Protein AF-A0A2V7TB50-F1 (afdb_monomer_lite)

Radius of gyration: 32.95 Å; chains: 1; bounding box: 59×41×126 Å

Foldseek 3Di:
DVVVVVVVVVVVVCCVVPVDPPPPPPDPDFKFKDWDADPPPPCPVPPDPPPPDDPDDDDDDDDDDDDDDDDDDDDDDDDDDDPPDDDDDDQDDDPDDDDPPDDDDRVPQNTDIDIPDDDDPCVVLVSQVVVQLVVQQPDDPDPDPFDWGWDWDAAQALAIDDIDTPGGRPDPVVVVSVSVSNNVCRVVSSSGGDDD

Secondary structure (DSSP, 8-state):
-HHHHHHHHHHHHHHHHH--------PPPPPEEEEEPPPP-------PPP-------------------------PPPP-------PPPP----SSPPPTTPPPP-S--SSEEEEESSPPS-HHHHHHHHHHHHHH-------S----EEEEEE-TTS-EEEEEEEE--S-HHHHHHHHHHHHHHHHTTTT-SPP-

Structure (mmCIF, N/CA/C/O backbone):
data_AF-A0A2V7TB50-F1
#
_entry.id   AF-A0A2V7TB50-F1
#
loop_
_atom_site.group_PDB
_atom_site.id
_atom_site.type_symbol
_atom_site.label_atom_id
_atom_site.label_alt_id
_atom_site.label_comp_id
_atom_site.label_asym_id
_atom_site.label_entity_id
_atom_site.label_seq_id
_atom_site.pdbx_PDB_ins_code
_atom_site.Cartn_x
_atom_site.Cartn_y
_atom_site.Cartn_z
_atom_site.occupancy
_atom_site.B_iso_or_equiv
_atom_site.auth_seq_id
_atom_site.auth_comp_id
_atom_site.auth_asym_id
_atom_site.auth_atom_id
_atom_site.pdbx_PDB_model_num
ATOM 1 N N . MET A 1 1 ? 24.172 -13.511 -59.489 1.00 59.72 1 MET A N 1
ATOM 2 C CA . MET A 1 1 ? 23.512 -14.414 -58.519 1.00 59.72 1 MET A CA 1
ATOM 3 C C . MET A 1 1 ? 24.247 -14.552 -57.180 1.00 59.72 1 MET A C 1
ATOM 5 O O . MET A 1 1 ? 23.572 -14.741 -56.182 1.00 59.72 1 MET A O 1
ATOM 9 N N . ALA A 1 2 ? 25.582 -14.429 -57.102 1.00 61.66 2 ALA A N 1
ATOM 10 C CA . ALA A 1 2 ? 26.319 -14.640 -55.842 1.00 61.66 2 ALA A CA 1
ATOM 11 C C . ALA A 1 2 ? 26.061 -13.577 -54.749 1.00 61.66 2 ALA A C 1
ATOM 13 O O . ALA A 1 2 ? 25.937 -13.917 -53.579 1.00 61.66 2 ALA A O 1
ATOM 14 N N . VAL A 1 3 ? 25.920 -12.301 -55.124 1.00 69.38 3 VAL A N 1
ATOM 15 C CA . VAL A 1 3 ? 25.772 -11.181 -54.168 1.00 69.38 3 VAL A CA 1
ATOM 16 C C . VAL A 1 3 ? 24.447 -11.241 -53.393 1.00 69.38 3 VAL A C 1
ATOM 18 O O . VAL A 1 3 ? 24.379 -10.876 -52.221 1.00 69.38 3 VAL A O 1
ATOM 21 N N . THR A 1 4 ? 23.396 -11.762 -54.027 1.00 73.00 4 THR A N 1
ATOM 22 C CA . THR A 1 4 ? 22.058 -11.883 -53.439 1.00 73.00 4 THR A CA 1
ATOM 23 C C . THR A 1 4 ? 22.021 -12.919 -52.313 1.00 73.00 4 THR A C 1
ATOM 25 O O . THR A 1 4 ? 21.355 -12.702 -51.304 1.00 73.00 4 THR A O 1
ATOM 28 N N . GLY A 1 5 ? 22.775 -14.017 -52.451 1.00 77.00 5 GLY A N 1
ATOM 29 C CA . GLY A 1 5 ? 22.862 -15.061 -51.426 1.00 77.00 5 GLY A CA 1
ATOM 30 C C . GLY A 1 5 ? 23.548 -14.568 -50.153 1.00 77.00 5 GLY A C 1
ATOM 31 O O . GLY A 1 5 ? 23.082 -14.839 -49.049 1.00 77.00 5 GLY A O 1
ATOM 32 N N . THR A 1 6 ? 24.605 -13.768 -50.297 1.00 81.81 6 THR A N 1
ATOM 33 C CA . THR A 1 6 ? 25.361 -13.233 -49.159 1.00 81.81 6 THR A CA 1
ATOM 34 C C . THR A 1 6 ? 24.527 -12.256 -48.333 1.00 81.81 6 THR A C 1
ATOM 36 O O . THR A 1 6 ? 24.534 -12.339 -47.106 1.00 81.81 6 THR A O 1
ATOM 39 N N . LEU A 1 7 ? 23.759 -11.379 -48.988 1.00 85.00 7 LEU A N 1
ATOM 40 C CA . LEU A 1 7 ? 22.836 -10.452 -48.321 1.00 85.00 7 LEU A CA 1
ATOM 41 C C . LEU A 1 7 ? 21.760 -11.184 -47.510 1.00 85.00 7 LEU A C 1
ATOM 43 O O . LEU A 1 7 ? 21.451 -10.778 -46.393 1.00 85.00 7 LEU A O 1
ATOM 47 N N . LEU A 1 8 ? 21.235 -12.289 -48.041 1.00 86.75 8 LEU A N 1
ATOM 48 C CA . LEU A 1 8 ? 20.217 -13.098 -47.371 1.00 86.75 8 LEU A CA 1
ATOM 49 C C . LEU A 1 8 ? 20.767 -13.759 -46.101 1.00 86.75 8 LEU A C 1
ATOM 51 O O . LEU A 1 8 ? 20.142 -13.686 -45.045 1.00 86.75 8 LEU A O 1
ATOM 55 N N . VAL A 1 9 ? 21.972 -14.333 -46.179 1.00 88.31 9 VAL A N 1
ATOM 56 C CA . VAL A 1 9 ? 22.633 -14.958 -45.022 1.00 88.31 9 VAL A CA 1
ATOM 57 C C . VAL A 1 9 ? 22.916 -13.930 -43.929 1.00 88.31 9 VAL A C 1
ATOM 59 O O . VAL A 1 9 ? 22.599 -14.171 -42.766 1.00 88.31 9 VAL A O 1
ATOM 62 N N . HIS A 1 10 ? 23.448 -12.759 -44.285 1.00 84.25 10 HIS A N 1
ATOM 63 C CA . HIS A 1 10 ? 23.744 -11.719 -43.296 1.00 84.25 10 HIS A CA 1
ATOM 64 C C . HIS A 1 10 ? 22.471 -11.114 -42.698 1.00 84.25 10 HIS A C 1
ATOM 66 O O . HIS A 1 10 ? 22.448 -10.814 -41.507 1.00 84.25 10 HIS A O 1
ATOM 72 N N . GLY A 1 11 ? 21.394 -11.001 -43.482 1.00 85.31 11 GLY A N 1
ATOM 73 C CA . GLY A 1 11 ? 20.084 -10.588 -42.980 1.00 85.31 11 GLY A CA 1
ATOM 74 C C . GLY A 1 11 ? 19.539 -11.551 -41.924 1.00 85.31 11 GLY A C 1
ATOM 75 O O . GLY A 1 11 ? 19.132 -11.118 -40.850 1.00 85.31 11 GLY A O 1
ATOM 76 N N . VAL A 1 12 ? 19.602 -12.860 -42.183 1.00 86.69 12 VAL A N 1
ATOM 77 C CA . VAL A 1 12 ? 19.158 -13.887 -41.225 1.00 86.69 12 VAL A CA 1
ATOM 78 C C . VAL A 1 12 ? 20.028 -13.889 -39.967 1.00 86.69 12 VAL A C 1
ATOM 80 O O . VAL A 1 12 ? 19.496 -13.920 -38.860 1.00 86.69 12 VAL A O 1
ATOM 83 N N . VAL A 1 13 ? 21.354 -13.791 -40.109 1.00 88.19 13 VAL A N 1
ATOM 84 C CA . VAL A 1 13 ? 22.273 -13.698 -38.962 1.00 88.19 13 VAL A CA 1
ATOM 85 C C . VAL A 1 13 ? 22.000 -12.437 -38.139 1.00 88.19 13 VAL A C 1
ATOM 87 O O . VAL A 1 13 ? 21.961 -12.510 -36.915 1.00 88.19 13 VAL A O 1
ATOM 90 N N . GLY A 1 14 ? 21.730 -11.299 -38.783 1.00 86.50 14 GLY A N 1
ATOM 91 C CA . GLY A 1 14 ? 21.340 -10.068 -38.097 1.00 86.50 14 GLY A CA 1
ATOM 92 C C . GLY A 1 14 ? 20.043 -10.225 -37.299 1.00 86.50 14 GLY A C 1
ATOM 93 O O . GLY A 1 14 ? 19.981 -9.835 -36.136 1.00 86.50 14 GLY A O 1
ATOM 94 N N . VAL A 1 15 ? 19.023 -10.864 -37.875 1.00 85.88 15 VAL A N 1
ATOM 95 C CA . VAL A 1 15 ? 17.757 -11.131 -37.174 1.00 85.88 15 VAL A CA 1
ATOM 96 C C . VAL A 1 15 ? 17.955 -12.086 -35.994 1.00 85.88 15 VAL A C 1
ATOM 98 O O . VAL A 1 15 ? 17.354 -11.877 -34.948 1.00 85.88 15 VAL A O 1
ATOM 101 N N . LEU A 1 16 ? 18.820 -13.094 -36.113 1.00 84.88 16 LEU A N 1
ATOM 102 C CA . LEU A 1 16 ? 19.092 -14.031 -35.018 1.00 84.88 16 LEU A CA 1
ATOM 103 C C . LEU A 1 16 ? 19.934 -13.413 -33.892 1.00 84.88 16 LEU A C 1
ATOM 105 O O . LEU A 1 16 ? 19.708 -13.729 -32.727 1.00 84.88 16 LEU A O 1
ATOM 109 N N . LEU A 1 17 ? 20.887 -12.535 -34.218 1.00 84.06 17 LEU A N 1
ATOM 110 C CA . LEU A 1 17 ? 21.756 -11.895 -33.223 1.00 84.06 17 LEU A CA 1
ATOM 111 C C . LEU A 1 17 ? 21.078 -10.725 -32.501 1.00 84.06 17 LEU A C 1
ATOM 113 O O . LEU A 1 17 ? 21.367 -10.482 -31.331 1.00 84.06 17 LEU A O 1
ATOM 117 N N . PHE A 1 18 ? 20.187 -10.001 -33.182 1.00 81.12 18 PHE A N 1
ATOM 118 C CA . PHE A 1 18 ? 19.578 -8.777 -32.649 1.00 81.12 18 PHE A CA 1
ATOM 119 C C . PHE A 1 18 ? 18.067 -8.882 -32.417 1.00 81.12 18 PHE A C 1
ATOM 121 O O . PHE A 1 18 ? 17.481 -8.012 -31.770 1.00 81.12 18 PHE A O 1
ATOM 128 N N . GLY A 1 19 ? 17.423 -9.950 -32.888 1.00 76.56 19 GLY A N 1
ATOM 129 C CA . GLY A 1 19 ? 16.023 -10.241 -32.605 1.00 76.56 19 GLY A CA 1
ATOM 130 C C . GLY A 1 19 ? 15.846 -10.696 -31.162 1.00 76.56 19 GLY A C 1
ATOM 131 O O . GLY A 1 19 ? 16.035 -11.864 -30.835 1.00 76.56 19 GLY A O 1
ATOM 132 N N . ARG A 1 20 ? 15.461 -9.776 -30.275 1.00 78.19 20 ARG A N 1
ATOM 133 C CA . ARG A 1 20 ? 15.034 -10.131 -28.915 1.00 78.19 20 ARG A CA 1
ATOM 134 C C . ARG A 1 20 ? 13.573 -10.579 -28.979 1.00 78.19 20 ARG A C 1
ATOM 136 O O . ARG A 1 20 ? 12.745 -9.788 -29.435 1.00 78.19 20 ARG A O 1
ATOM 143 N N . PRO A 1 21 ? 13.214 -11.794 -28.526 1.00 71.25 21 PRO A N 1
ATOM 144 C CA . PRO A 1 21 ? 11.811 -12.154 -28.403 1.00 71.25 21 PRO A CA 1
ATOM 145 C C . PRO A 1 21 ? 11.165 -11.204 -27.393 1.00 71.25 21 PRO A C 1
ATOM 147 O O . PRO A 1 21 ? 11.605 -11.108 -26.245 1.00 71.25 21 PRO A O 1
ATOM 150 N N . ALA A 1 22 ? 10.133 -10.481 -27.827 1.00 67.06 22 ALA A N 1
ATOM 151 C CA . ALA A 1 22 ? 9.265 -9.752 -26.919 1.00 67.06 22 ALA A CA 1
ATOM 152 C C . ALA A 1 22 ? 8.491 -10.795 -26.106 1.00 67.06 22 ALA A C 1
ATOM 154 O O . ALA A 1 22 ? 7.472 -11.322 -26.546 1.00 67.06 22 ALA A O 1
ATOM 155 N N . GLY A 1 23 ? 9.030 -11.163 -24.945 1.00 60.66 23 GLY A N 1
ATOM 156 C CA . GLY A 1 23 ? 8.306 -11.983 -23.990 1.00 60.66 23 GLY A CA 1
ATOM 157 C C . GLY A 1 23 ? 7.040 -11.239 -23.591 1.00 60.66 23 GLY A C 1
ATOM 158 O O . GLY A 1 23 ? 7.106 -10.115 -23.097 1.00 60.66 23 GLY A O 1
ATOM 159 N N . HIS A 1 24 ? 5.879 -11.845 -23.820 1.00 58.09 24 HIS A N 1
ATOM 160 C CA . HIS A 1 24 ? 4.646 -11.349 -23.231 1.00 58.09 24 HIS A CA 1
ATOM 161 C C . HIS A 1 24 ? 4.744 -11.566 -21.721 1.00 58.09 24 HIS A C 1
ATOM 163 O O . HIS A 1 24 ? 4.573 -12.687 -21.238 1.00 58.09 24 HIS A O 1
ATOM 169 N N . THR A 1 25 ? 5.053 -10.509 -20.972 1.00 61.06 25 THR A N 1
ATOM 170 C CA . THR A 1 25 ? 4.944 -10.537 -19.515 1.00 61.06 25 THR A CA 1
ATOM 171 C C . THR A 1 25 ? 3.474 -10.755 -19.183 1.00 61.06 25 THR A C 1
ATOM 173 O O . THR A 1 25 ? 2.650 -9.859 -19.363 1.00 61.06 25 THR A O 1
ATOM 176 N N . ARG A 1 26 ? 3.119 -11.964 -18.735 1.00 62.84 26 ARG A N 1
ATOM 177 C CA . ARG A 1 26 ? 1.820 -12.188 -18.103 1.00 62.84 26 ARG A CA 1
ATOM 178 C C . ARG A 1 26 ? 1.841 -11.405 -16.799 1.00 62.84 26 ARG A C 1
ATOM 180 O O . ARG A 1 26 ? 2.508 -11.813 -15.853 1.00 62.84 26 ARG A O 1
ATOM 187 N N . LEU A 1 27 ? 1.171 -10.257 -16.788 1.00 64.19 27 LEU A N 1
ATOM 188 C CA . LEU A 1 27 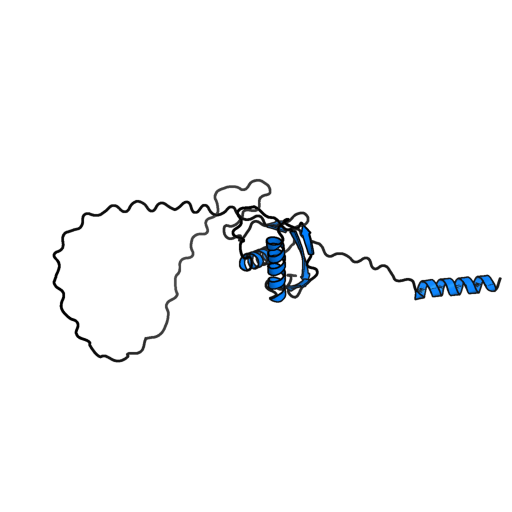? 0.937 -9.523 -15.554 1.00 64.19 27 LEU A CA 1
ATOM 189 C C . LEU A 1 27 ? 0.163 -10.451 -14.604 1.00 64.19 27 LEU A C 1
ATOM 191 O O . LEU A 1 27 ? -0.775 -11.122 -15.053 1.00 64.19 27 LEU A O 1
ATOM 195 N N . PRO A 1 28 ? 0.571 -10.559 -13.330 1.00 68.62 28 PRO A N 1
ATOM 196 C CA . PRO A 1 28 ? -0.190 -11.326 -12.360 1.00 68.62 28 PRO A CA 1
ATOM 197 C C . PRO A 1 28 ? -1.597 -10.720 -12.212 1.00 68.62 28 PRO A C 1
ATOM 199 O O . PRO A 1 28 ? -1.781 -9.526 -12.462 1.00 68.62 28 PRO A O 1
ATOM 202 N N . PRO A 1 29 ? -2.605 -11.516 -11.824 1.00 72.12 29 PRO A N 1
ATOM 203 C CA . PRO A 1 29 ? -3.928 -10.980 -11.534 1.00 72.12 29 PRO A CA 1
ATOM 204 C C . PRO A 1 29 ? -3.839 -9.956 -10.391 1.00 72.12 29 PRO A C 1
ATOM 206 O O . PRO A 1 29 ? -3.395 -10.285 -9.291 1.00 72.12 29 PRO A O 1
ATOM 209 N N . THR A 1 30 ? -4.263 -8.719 -10.658 1.00 66.31 30 THR A N 1
ATOM 210 C CA . THR A 1 30 ? -4.350 -7.640 -9.664 1.00 66.31 30 THR A CA 1
ATOM 211 C C . THR A 1 30 ? -5.757 -7.612 -9.079 1.00 66.31 30 THR A C 1
ATOM 213 O O . THR A 1 30 ? -6.731 -7.497 -9.821 1.00 66.31 30 THR A O 1
ATOM 216 N N . TYR A 1 31 ? -5.868 -7.692 -7.753 1.00 68.56 31 TYR A N 1
ATOM 217 C CA . TYR A 1 31 ? -7.143 -7.610 -7.040 1.00 68.56 31 TYR A CA 1
ATOM 218 C C . TYR A 1 31 ? -7.286 -6.227 -6.411 1.00 68.56 31 TYR A C 1
ATOM 220 O O . TYR A 1 31 ? -6.386 -5.759 -5.714 1.00 68.56 31 TYR A O 1
ATOM 228 N N . ARG A 1 32 ? -8.419 -5.571 -6.660 1.00 66.25 32 ARG A N 1
ATOM 229 C CA . ARG A 1 32 ? -8.739 -4.259 -6.097 1.00 66.25 32 ARG A CA 1
ATOM 230 C C . ARG A 1 32 ? -9.566 -4.463 -4.835 1.00 66.25 32 ARG A C 1
ATOM 232 O O . ARG A 1 32 ? -10.641 -5.054 -4.899 1.00 66.25 32 ARG A O 1
ATOM 239 N N . VAL A 1 33 ? -9.048 -4.001 -3.700 1.00 66.56 33 VAL A N 1
ATOM 240 C CA . VAL A 1 33 ? -9.743 -4.042 -2.410 1.00 66.56 33 VAL A CA 1
ATOM 241 C C . VAL A 1 33 ? -10.112 -2.623 -2.017 1.00 66.56 33 VAL A C 1
ATOM 243 O O . VAL A 1 33 ? -9.236 -1.797 -1.771 1.00 66.56 33 VAL A O 1
ATOM 246 N N . HIS A 1 34 ? -11.411 -2.357 -1.929 1.00 58.00 34 HIS A N 1
ATOM 247 C CA . HIS A 1 34 ? -11.918 -1.137 -1.321 1.00 58.00 34 HIS A CA 1
ATOM 248 C C . HIS A 1 34 ? -12.046 -1.349 0.182 1.00 58.00 34 HIS A C 1
ATOM 250 O O . HIS A 1 34 ? -12.914 -2.094 0.642 1.00 58.00 34 HIS A O 1
ATOM 256 N N . LEU A 1 35 ? -11.165 -0.696 0.941 1.00 63.34 35 LEU A N 1
ATOM 257 C CA . LEU A 1 35 ? -11.307 -0.586 2.385 1.00 63.34 35 LEU A CA 1
ATOM 258 C C . LEU A 1 35 ? -12.212 0.602 2.698 1.00 63.34 35 LEU A C 1
ATOM 260 O O . LEU A 1 35 ? -11.778 1.752 2.673 1.00 63.34 35 LEU A O 1
ATOM 264 N N . ILE A 1 36 ? -13.466 0.317 3.020 1.00 58.50 36 ILE A N 1
ATOM 265 C CA . ILE A 1 36 ? -14.363 1.302 3.620 1.00 58.50 36 ILE A CA 1
ATOM 266 C C . ILE A 1 36 ? -14.278 1.172 5.141 1.00 58.50 36 ILE A C 1
ATOM 268 O O . ILE A 1 36 ? -14.394 0.076 5.698 1.00 58.50 36 ILE A O 1
ATOM 272 N N . ALA A 1 37 ? -14.047 2.291 5.828 1.00 50.16 37 ALA A N 1
ATOM 273 C CA . ALA A 1 37 ? -14.126 2.314 7.281 1.00 50.16 37 ALA A CA 1
ATOM 274 C C . ALA A 1 37 ? -15.549 1.924 7.695 1.00 50.16 37 ALA A C 1
ATOM 276 O O . ALA A 1 37 ? -16.517 2.512 7.208 1.00 50.16 37 ALA A O 1
ATOM 277 N N . ALA A 1 38 ? -15.677 0.953 8.603 1.00 56.06 38 ALA A N 1
ATOM 278 C CA . ALA A 1 38 ? -16.944 0.756 9.288 1.00 56.06 38 ALA A CA 1
ATOM 279 C C . ALA A 1 38 ? -17.338 2.097 9.939 1.00 56.06 38 ALA A C 1
ATOM 281 O O . ALA A 1 38 ? -16.450 2.779 10.476 1.00 56.06 38 ALA A O 1
ATOM 282 N N . PRO A 1 39 ? -18.618 2.512 9.865 1.00 49.16 39 PRO A N 1
ATOM 283 C CA . PRO A 1 39 ? -19.068 3.709 10.560 1.00 49.16 39 PRO A CA 1
ATOM 284 C C . PRO A 1 39 ? -18.604 3.614 12.010 1.00 49.16 39 PRO A C 1
ATOM 286 O O . PRO A 1 39 ? 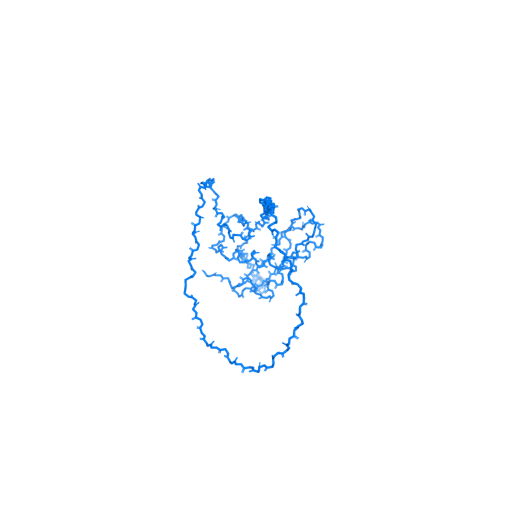-18.650 2.534 12.607 1.00 49.16 39 PRO A O 1
ATOM 289 N N . ALA A 1 40 ? -18.069 4.722 12.537 1.00 51.09 40 ALA A N 1
ATOM 290 C CA . ALA A 1 40 ? -17.632 4.772 13.924 1.00 51.09 40 ALA A CA 1
ATOM 291 C C . ALA A 1 40 ? -18.764 4.200 14.772 1.00 51.09 40 ALA A C 1
ATOM 293 O O . ALA A 1 40 ? -19.897 4.659 14.632 1.00 51.09 40 ALA A O 1
ATOM 294 N N . ALA A 1 41 ? -18.472 3.175 15.580 1.00 49.50 41 ALA A N 1
ATOM 295 C CA . ALA A 1 41 ? -19.438 2.696 16.549 1.00 49.50 41 ALA A CA 1
ATOM 296 C C . ALA A 1 41 ? -19.881 3.934 17.320 1.00 49.50 41 ALA A C 1
ATOM 298 O O . ALA A 1 41 ? -19.051 4.589 17.957 1.00 49.50 41 ALA A O 1
ATOM 299 N N . GLU A 1 42 ? -21.145 4.317 17.165 1.00 45.59 42 GLU A N 1
ATOM 300 C CA . GLU A 1 42 ? -21.710 5.352 17.996 1.00 45.59 42 GLU A CA 1
ATOM 301 C C . GLU A 1 42 ? -21.529 4.822 19.407 1.00 45.59 42 GLU A C 1
ATOM 303 O O . GLU A 1 42 ? -22.142 3.829 19.807 1.00 45.59 42 GLU A O 1
ATOM 308 N N . THR A 1 43 ? -20.614 5.431 20.155 1.00 51.84 43 THR A N 1
ATOM 309 C CA . THR A 1 43 ? -20.591 5.309 21.600 1.00 51.84 43 THR A CA 1
ATOM 310 C C . THR A 1 43 ? -21.832 6.056 22.065 1.00 51.84 43 THR A C 1
ATOM 312 O O . THR A 1 43 ? -21.749 7.147 22.625 1.00 51.84 43 THR A O 1
ATOM 315 N N . GLU A 1 44 ? -23.011 5.507 21.762 1.00 52.28 44 GLU A N 1
ATOM 316 C CA . GLU A 1 44 ? -24.223 5.833 22.467 1.00 52.28 44 GLU A CA 1
ATOM 317 C C . GLU A 1 44 ? -23.885 5.441 23.893 1.00 52.28 44 GLU A C 1
ATOM 319 O O . GLU A 1 44 ? -23.789 4.266 24.258 1.00 52.28 44 GLU A O 1
ATOM 324 N N . SER A 1 45 ? -23.488 6.466 24.641 1.00 52.53 45 SER A N 1
ATOM 325 C CA . SER A 1 45 ? -23.137 6.386 26.035 1.00 52.53 45 SER A CA 1
ATOM 326 C C . SER A 1 45 ? -24.325 5.693 26.666 1.00 52.53 45 SER A C 1
ATOM 328 O O . SER A 1 45 ? -25.390 6.299 26.781 1.00 52.53 45 SER A O 1
ATOM 330 N N . ARG A 1 46 ? -24.193 4.391 26.958 1.00 52.75 46 ARG A N 1
ATOM 331 C CA . ARG A 1 46 ? -25.215 3.643 27.676 1.00 52.75 46 ARG A CA 1
ATOM 332 C C . ARG A 1 46 ? -25.374 4.421 28.961 1.00 52.75 46 ARG A C 1
ATOM 334 O O . ARG A 1 46 ? -24.520 4.323 29.840 1.00 52.75 46 ARG A O 1
ATOM 341 N N . LYS A 1 47 ? -26.410 5.258 29.020 1.00 52.69 47 LYS A N 1
ATOM 342 C CA . LYS A 1 47 ? -26.713 6.074 30.179 1.00 52.69 47 LYS A CA 1
ATOM 343 C C . LYS A 1 47 ? -26.962 5.052 31.271 1.00 52.69 47 LYS A C 1
ATOM 345 O O . LYS A 1 47 ? -27.964 4.339 31.237 1.00 52.69 47 LYS A O 1
ATOM 350 N N . ALA A 1 48 ? -25.965 4.868 32.135 1.00 53.31 48 ALA A N 1
ATOM 351 C CA . ALA A 1 48 ? -26.107 4.007 33.287 1.00 53.31 48 ALA A CA 1
ATOM 352 C C . ALA A 1 48 ? -27.376 4.489 34.001 1.00 53.31 48 ALA A C 1
ATOM 354 O O . ALA A 1 48 ? -27.536 5.708 34.145 1.00 53.31 48 ALA A O 1
ATOM 355 N N . PRO A 1 49 ? -28.315 3.593 34.347 1.00 55.09 49 PRO A N 1
ATOM 356 C CA . PRO A 1 49 ? -29.494 4.008 35.084 1.00 55.09 49 PRO A CA 1
ATOM 357 C C . PRO A 1 49 ? -29.027 4.787 36.313 1.00 55.09 49 PRO A C 1
ATOM 359 O O . PRO A 1 49 ? -28.081 4.377 36.990 1.00 55.09 49 PRO A O 1
ATOM 362 N N . GLU A 1 50 ? -29.636 5.953 36.516 1.00 63.44 50 GLU A N 1
ATOM 363 C CA . GLU A 1 50 ? -29.311 6.869 37.601 1.00 63.44 50 GLU A CA 1
ATOM 364 C C . GLU A 1 50 ? -29.339 6.090 38.918 1.00 63.44 50 GLU A C 1
ATOM 366 O O . GLU A 1 50 ? -30.328 5.427 39.246 1.00 63.44 50 GLU A O 1
ATOM 371 N N . ALA A 1 51 ? -28.201 6.075 39.613 1.00 60.09 51 ALA A N 1
ATOM 372 C CA . ALA A 1 51 ? -28.074 5.372 40.873 1.00 60.09 51 ALA A CA 1
ATOM 373 C C . ALA A 1 51 ? -29.015 6.044 41.873 1.00 60.09 51 ALA A C 1
ATOM 375 O O . ALA A 1 51 ? -28.748 7.151 42.332 1.00 60.09 51 ALA A O 1
ATOM 376 N N . PHE A 1 52 ? -30.124 5.379 42.192 1.00 53.19 52 PHE A N 1
ATOM 377 C CA . PHE A 1 52 ? -30.980 5.784 43.297 1.00 53.19 52 PHE A CA 1
ATOM 378 C C . PHE A 1 52 ? -30.127 5.865 44.568 1.00 53.19 52 PHE A C 1
ATOM 380 O O . PHE A 1 52 ? -29.576 4.853 45.016 1.00 53.19 52 PHE A O 1
ATOM 387 N N . GLU A 1 53 ? -30.018 7.064 45.142 1.00 56.16 53 GLU A N 1
ATOM 388 C CA . GLU A 1 53 ? -29.440 7.259 46.466 1.00 56.16 53 GLU A CA 1
ATOM 389 C C . GLU A 1 53 ? -30.291 6.487 47.473 1.00 56.16 53 GLU A C 1
ATOM 391 O O . GLU A 1 53 ? -31.439 6.823 47.767 1.00 56.16 53 GLU A O 1
ATOM 396 N N . ARG A 1 54 ? -29.727 5.395 47.990 1.00 50.25 54 ARG A N 1
ATOM 397 C CA . ARG A 1 54 ? -30.255 4.750 49.184 1.00 50.25 54 ARG A CA 1
ATOM 398 C C . ARG A 1 54 ? -30.015 5.718 50.348 1.00 50.25 54 ARG A C 1
ATOM 400 O O . ARG A 1 54 ? -28.860 6.107 50.529 1.00 50.25 54 ARG A O 1
ATOM 407 N N . PRO A 1 55 ? -31.043 6.086 51.135 1.00 56.12 55 PRO A N 1
ATOM 408 C CA . PRO A 1 55 ? -30.856 6.880 52.342 1.00 56.12 55 PRO A CA 1
ATOM 409 C C . PRO A 1 55 ? -29.747 6.274 53.205 1.00 56.12 55 PRO A C 1
ATOM 411 O O . PRO A 1 55 ? -29.727 5.063 53.439 1.00 56.12 55 PRO A O 1
ATOM 414 N N . ALA A 1 56 ? -28.785 7.108 53.596 1.00 55.34 56 ALA A N 1
ATOM 415 C CA . ALA A 1 56 ? -27.678 6.705 54.444 1.00 55.34 56 ALA A CA 1
ATOM 416 C C . ALA A 1 56 ? -28.229 6.269 55.807 1.00 55.34 56 ALA A C 1
ATOM 418 O O . ALA A 1 56 ? -28.752 7.086 56.561 1.00 55.34 56 ALA A O 1
ATOM 419 N N . GLU A 1 57 ? -28.119 4.975 56.105 1.00 55.50 57 GLU A N 1
ATOM 420 C CA . GLU A 1 57 ? -28.345 4.462 57.451 1.00 55.50 57 GLU A CA 1
ATOM 421 C C . GLU A 1 57 ? -27.236 5.021 58.355 1.00 55.50 57 GLU A C 1
ATOM 423 O O . GLU A 1 57 ? -26.045 4.759 58.147 1.00 55.50 57 GLU A O 1
ATOM 428 N N . ASP A 1 58 ? -27.644 5.830 59.327 1.00 54.19 58 ASP A N 1
ATOM 429 C CA . ASP A 1 58 ? -26.794 6.511 60.295 1.00 54.19 58 ASP A CA 1
ATOM 430 C C . ASP A 1 58 ? -26.117 5.473 61.204 1.00 54.19 58 ASP A C 1
ATOM 432 O O . ASP A 1 58 ? -26.740 4.876 62.087 1.00 54.19 58 ASP A O 1
ATOM 436 N N . LYS A 1 59 ? -24.834 5.191 60.952 1.00 51.69 59 LYS A N 1
ATOM 437 C CA . LYS A 1 59 ? -24.025 4.327 61.816 1.00 51.69 59 LYS A CA 1
ATOM 438 C C . LYS A 1 59 ? -22.958 5.176 62.510 1.00 51.69 59 LYS A C 1
ATOM 440 O O . LYS A 1 59 ? -22.081 5.708 61.827 1.00 51.69 59 LYS A O 1
ATOM 445 N N . PRO A 1 60 ? -22.983 5.286 63.851 1.00 48.00 60 PRO A N 1
ATOM 446 C CA . PRO A 1 60 ? -22.072 6.156 64.580 1.00 48.00 60 PRO A CA 1
ATOM 447 C C . PRO A 1 60 ? -20.615 5.701 64.426 1.00 48.00 60 PRO A C 1
ATOM 449 O O . PRO A 1 60 ? -20.293 4.511 64.496 1.00 48.00 60 PRO A O 1
ATOM 452 N N . ALA A 1 61 ? -19.735 6.680 64.213 1.00 53.69 61 ALA A N 1
ATOM 453 C CA . ALA A 1 61 ? -18.304 6.496 64.019 1.00 53.69 61 ALA A CA 1
ATOM 454 C C . ALA A 1 61 ? -17.604 5.959 65.282 1.00 53.69 61 ALA A C 1
ATOM 456 O O . ALA A 1 61 ? -17.768 6.538 66.359 1.00 53.69 61 ALA A O 1
ATOM 457 N N . PRO A 1 62 ? -16.725 4.947 65.162 1.00 47.06 62 PRO A N 1
ATOM 458 C CA . PRO A 1 62 ? -15.724 4.661 66.175 1.00 47.06 62 PRO A CA 1
ATOM 459 C C . PRO A 1 62 ? -14.358 5.233 65.769 1.00 47.06 62 PRO A C 1
ATOM 461 O O . PRO A 1 62 ? -13.739 4.838 64.785 1.00 47.06 62 PRO A O 1
ATOM 464 N N . VAL A 1 63 ? -13.939 6.193 66.587 1.00 50.19 63 VAL A N 1
ATOM 465 C CA . VAL A 1 63 ? -12.597 6.683 66.934 1.00 50.19 63 VAL A CA 1
ATOM 466 C C . VAL A 1 63 ? -11.391 5.913 66.359 1.00 50.19 63 VAL A C 1
ATOM 468 O O . VAL A 1 63 ? -11.200 4.719 66.585 1.00 50.19 63 VAL A O 1
ATOM 471 N N . ALA A 1 64 ? -10.497 6.670 65.713 1.00 48.34 64 ALA A N 1
ATOM 472 C CA . ALA A 1 64 ? -9.162 6.250 65.298 1.00 48.34 64 ALA A CA 1
ATOM 473 C C . ALA A 1 64 ? -8.325 5.724 66.477 1.00 48.34 64 ALA A C 1
ATOM 475 O O . ALA A 1 64 ? -8.120 6.428 67.465 1.00 48.34 64 ALA A O 1
ATOM 476 N N . THR A 1 65 ? -7.765 4.518 66.342 1.00 48.97 65 THR A N 1
ATOM 477 C CA . THR A 1 65 ? -6.738 4.011 67.263 1.00 48.97 65 THR A CA 1
ATOM 478 C C . THR A 1 65 ? -5.593 3.364 66.484 1.00 48.97 65 THR A C 1
ATOM 480 O O . THR A 1 65 ? -5.788 2.746 65.442 1.00 48.97 65 THR A O 1
ATOM 483 N N . LYS A 1 66 ? -4.378 3.608 66.975 1.00 48.47 66 LYS A N 1
ATOM 484 C CA . LYS A 1 66 ? -3.082 3.442 66.314 1.00 48.47 66 LYS A CA 1
ATOM 485 C C . LYS A 1 66 ? -2.727 1.976 66.022 1.00 48.47 66 LYS A C 1
ATOM 487 O O . LYS A 1 66 ? -3.030 1.078 66.800 1.00 48.47 66 LYS A O 1
ATOM 492 N N . SER A 1 67 ? -2.012 1.781 64.919 1.00 46.34 67 SER A N 1
ATOM 493 C CA . SER A 1 67 ? -1.405 0.535 64.440 1.00 46.34 67 SER A CA 1
ATOM 494 C C . SER A 1 67 ? -0.302 -0.018 65.355 1.00 46.34 67 SER A C 1
ATOM 496 O O . SER A 1 67 ? 0.582 0.749 65.744 1.00 46.34 67 SER A O 1
ATOM 498 N N . PRO A 1 68 ? -0.236 -1.345 65.565 1.00 49.88 68 PRO A N 1
ATOM 499 C CA . PRO A 1 68 ? 1.008 -2.036 65.884 1.00 49.88 68 PRO A CA 1
ATOM 500 C C . PRO A 1 68 ? 1.543 -2.809 64.663 1.00 49.88 68 PRO A C 1
ATOM 502 O O . PRO A 1 68 ? 0.847 -3.628 64.065 1.00 49.88 68 PRO A O 1
ATOM 505 N N . GLN A 1 69 ? 2.801 -2.546 64.294 1.00 43.12 69 GLN A N 1
ATOM 506 C CA . GLN A 1 69 ? 3.567 -3.373 63.357 1.00 43.12 69 GLN A CA 1
ATOM 507 C C . GLN A 1 69 ? 3.737 -4.778 63.948 1.00 43.12 69 GLN A C 1
ATOM 509 O O . GLN A 1 69 ? 4.225 -4.916 65.068 1.00 43.12 69 GLN A O 1
ATOM 514 N N . SER A 1 70 ? 3.380 -5.814 63.186 1.00 49.81 70 SER A N 1
ATOM 515 C CA . SER A 1 70 ? 3.743 -7.194 63.508 1.00 49.81 70 SER A CA 1
ATOM 516 C C . SER A 1 70 ? 4.659 -7.759 62.431 1.00 49.81 70 SER A C 1
ATOM 518 O O . SER A 1 70 ? 4.340 -7.799 61.243 1.00 49.81 70 SER A O 1
ATOM 520 N N . THR A 1 71 ? 5.841 -8.139 62.895 1.00 52.97 71 THR A N 1
ATOM 521 C CA . THR A 1 71 ? 6.933 -8.808 62.206 1.00 52.97 71 THR A CA 1
ATOM 522 C C . THR A 1 71 ? 6.632 -10.300 62.077 1.00 52.97 71 THR A C 1
ATOM 524 O O . THR A 1 71 ? 6.810 -11.035 63.047 1.00 52.97 71 THR A O 1
ATOM 527 N N . VAL A 1 72 ? 6.242 -10.780 60.893 1.00 53.81 72 VAL A N 1
ATOM 528 C CA . VAL A 1 72 ? 6.358 -12.210 60.559 1.00 53.81 72 VAL A CA 1
ATOM 529 C C . VAL A 1 72 ? 6.837 -12.367 59.118 1.00 53.81 72 VAL A C 1
ATOM 531 O O . VAL A 1 72 ? 6.200 -11.929 58.163 1.00 53.81 72 VAL A O 1
ATOM 534 N N . SER A 1 73 ? 8.004 -12.992 58.991 1.00 48.91 73 SER A N 1
ATOM 535 C CA . SER A 1 73 ? 8.666 -13.349 57.742 1.00 48.91 73 SER A CA 1
ATOM 536 C C . SER A 1 73 ? 7.994 -14.540 57.042 1.00 48.91 73 SER A C 1
ATOM 538 O O . SER A 1 73 ? 7.686 -15.542 57.674 1.00 48.91 73 SER A O 1
ATOM 540 N N . ARG A 1 74 ? 7.850 -14.400 55.715 1.00 51.84 74 ARG A N 1
ATOM 541 C CA . ARG A 1 74 ? 7.831 -15.397 54.619 1.00 51.84 74 ARG A CA 1
ATOM 542 C C . ARG A 1 74 ? 7.345 -16.828 54.938 1.00 51.84 74 ARG A C 1
ATOM 544 O O . ARG A 1 74 ? 8.110 -17.652 55.427 1.00 51.84 74 ARG A O 1
ATOM 551 N N . ALA A 1 75 ? 6.156 -17.159 54.429 1.00 49.31 75 ALA A N 1
ATOM 552 C CA . ALA A 1 75 ? 5.747 -18.527 54.101 1.00 49.31 75 ALA A CA 1
ATOM 553 C C . ALA A 1 75 ? 5.462 -18.653 52.588 1.00 49.31 75 ALA A C 1
ATOM 555 O O . ALA A 1 75 ? 4.911 -17.745 51.967 1.00 49.31 75 ALA A O 1
ATOM 556 N N . THR A 1 76 ? 5.913 -19.760 52.004 1.00 51.84 76 THR A N 1
ATOM 557 C CA . THR A 1 76 ? 5.899 -20.121 50.575 1.00 51.84 76 THR A CA 1
ATOM 558 C C . THR A 1 76 ? 4.473 -20.317 50.018 1.00 51.84 76 THR A C 1
ATOM 560 O O . THR A 1 76 ? 3.641 -20.876 50.731 1.00 51.84 76 THR A O 1
ATOM 563 N N . PRO A 1 77 ? 4.162 -19.937 48.757 1.00 56.75 77 PRO A N 1
ATOM 564 C CA . PRO A 1 77 ? 2.852 -20.203 48.149 1.00 56.75 77 PRO A CA 1
ATOM 565 C C . PRO A 1 77 ? 2.670 -21.691 47.778 1.00 56.75 77 PRO A C 1
ATOM 567 O O . PRO A 1 77 ? 3.604 -22.282 47.229 1.00 56.75 77 PRO A O 1
ATOM 570 N N . PRO A 1 78 ? 1.491 -22.304 48.004 1.00 61.25 78 PRO A N 1
ATOM 571 C CA . PRO A 1 78 ? 1.182 -23.638 47.488 1.00 61.25 78 PRO A CA 1
ATOM 572 C C . PRO A 1 78 ? 0.905 -23.628 45.963 1.00 61.25 78 PRO A C 1
ATOM 574 O O . PRO A 1 78 ? 0.492 -22.599 45.420 1.00 61.25 78 PRO A O 1
ATOM 577 N N . PRO A 1 79 ? 1.132 -24.754 45.254 1.00 51.44 79 PRO A N 1
ATOM 578 C CA . PRO A 1 79 ? 1.049 -24.834 43.796 1.00 51.44 79 PRO A CA 1
ATOM 579 C C . PRO A 1 79 ? -0.342 -25.227 43.247 1.00 51.44 79 PRO A C 1
ATOM 581 O O . PRO A 1 79 ? -1.065 -26.012 43.846 1.00 51.44 79 PRO A O 1
ATOM 584 N N . THR A 1 80 ? -0.592 -24.756 42.017 1.00 48.00 80 THR A N 1
ATOM 585 C CA . THR A 1 80 ? -1.436 -25.332 40.941 1.00 48.00 80 THR A CA 1
ATOM 586 C C . THR A 1 80 ? -2.966 -25.142 40.942 1.00 48.00 80 THR A C 1
ATOM 588 O O . THR A 1 80 ? -3.712 -25.785 41.663 1.00 48.00 80 THR A O 1
ATOM 591 N N . ARG A 1 81 ? -3.369 -24.288 39.982 1.00 53.16 81 ARG A N 1
ATOM 592 C CA . ARG A 1 81 ? -4.464 -24.340 38.981 1.00 53.16 81 ARG A CA 1
ATOM 593 C C . ARG A 1 81 ? -5.688 -25.239 39.223 1.00 53.16 81 ARG A C 1
ATOM 595 O O . ARG A 1 81 ? -5.569 -26.453 39.149 1.00 53.16 81 ARG A O 1
ATOM 602 N N . ASP A 1 82 ? -6.856 -24.601 39.120 1.00 44.25 82 ASP A N 1
ATOM 603 C CA . ASP A 1 82 ? -8.021 -25.139 38.408 1.00 44.25 82 ASP A CA 1
ATOM 604 C C . ASP A 1 82 ? -8.466 -24.135 37.326 1.00 44.25 82 ASP A C 1
ATOM 606 O O . ASP A 1 82 ? -8.902 -23.023 37.618 1.00 44.25 82 ASP A O 1
ATOM 610 N N . GLN A 1 83 ? -8.302 -24.506 36.050 1.00 53.44 83 GLN A N 1
ATOM 611 C CA . GLN A 1 83 ? -8.828 -23.787 34.873 1.00 53.44 83 GLN A CA 1
ATOM 612 C C . GLN A 1 83 ? -9.948 -24.585 34.194 1.00 53.44 83 GLN A C 1
ATOM 614 O O . GLN A 1 83 ? -10.102 -24.562 32.974 1.00 53.44 83 GLN A O 1
ATOM 619 N N . THR A 1 84 ? -10.740 -25.326 34.955 1.00 54.12 84 THR A N 1
ATOM 620 C CA . THR A 1 84 ? -11.877 -26.046 34.389 1.00 54.12 84 THR A CA 1
ATOM 621 C C . THR A 1 84 ? -13.155 -25.250 34.590 1.00 54.12 84 THR A C 1
ATOM 623 O O . THR A 1 84 ? -13.595 -25.034 35.714 1.00 54.12 84 THR A O 1
ATOM 626 N N . ARG A 1 85 ? -13.754 -24.894 33.444 1.00 56.19 85 ARG A N 1
ATOM 627 C CA . ARG A 1 85 ? -15.115 -24.376 33.232 1.00 56.19 85 ARG A CA 1
ATOM 628 C C . ARG A 1 85 ? -15.255 -22.855 33.106 1.00 56.19 85 ARG A C 1
ATOM 630 O O . ARG A 1 85 ? -15.872 -22.190 33.930 1.00 56.19 85 ARG A O 1
ATOM 637 N N . ARG A 1 86 ? -14.786 -22.314 31.976 1.00 45.50 86 ARG A N 1
ATOM 638 C CA . ARG A 1 86 ? -15.446 -21.156 31.356 1.00 45.50 86 ARG A CA 1
ATOM 639 C C . ARG A 1 86 ? -16.448 -21.692 30.332 1.00 45.50 86 ARG A C 1
ATOM 641 O O . ARG A 1 86 ? -16.053 -22.219 29.298 1.00 45.50 86 ARG A O 1
ATOM 648 N N . GLU A 1 87 ? -17.726 -21.608 30.688 1.00 55.19 87 GLU A N 1
ATOM 649 C CA . GLU A 1 87 ? -18.880 -21.804 29.805 1.00 55.19 87 GLU A CA 1
ATOM 650 C C . GLU A 1 87 ? -18.670 -20.989 28.510 1.00 55.19 87 GLU A C 1
ATOM 652 O O . GLU A 1 87 ? -18.332 -19.803 28.573 1.00 55.19 87 GLU A O 1
ATOM 657 N N . ALA A 1 88 ? -18.808 -21.616 27.339 1.00 55.97 88 ALA A N 1
ATOM 658 C CA . ALA A 1 88 ? -18.747 -20.906 26.065 1.00 55.97 88 ALA A CA 1
ATOM 659 C C . ALA A 1 88 ? -19.956 -19.965 25.956 1.00 55.97 88 ALA A C 1
ATOM 661 O O . ALA A 1 88 ? -21.096 -20.402 26.113 1.00 55.97 88 ALA A O 1
ATOM 662 N N . ALA A 1 89 ? -19.717 -18.677 25.696 1.00 50.84 89 ALA A N 1
ATOM 663 C CA . ALA A 1 89 ? -20.797 -17.723 25.471 1.00 50.84 89 ALA A CA 1
ATOM 664 C C . ALA A 1 89 ? -21.643 -18.139 24.243 1.00 50.84 89 ALA A C 1
ATOM 666 O O . ALA A 1 89 ? -21.081 -18.660 23.271 1.00 50.84 89 ALA A O 1
ATOM 667 N N . PRO A 1 90 ? -22.973 -17.923 24.254 1.00 46.03 90 PRO A N 1
ATOM 668 C CA . PRO A 1 90 ? -23.850 -18.366 23.177 1.00 46.03 90 PRO A CA 1
ATOM 669 C C . PRO A 1 90 ? -23.507 -17.655 21.864 1.00 46.03 90 PRO A C 1
ATOM 671 O O . PRO A 1 90 ? -23.375 -16.432 21.827 1.00 46.03 90 PRO A O 1
ATOM 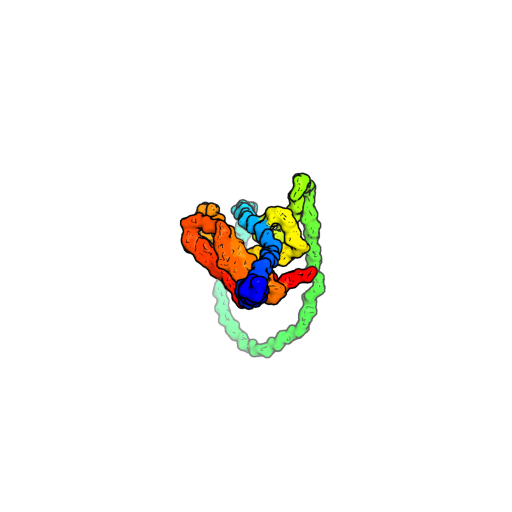674 N N . ARG A 1 91 ? -23.396 -18.416 20.768 1.00 51.16 91 ARG A N 1
ATOM 675 C CA . ARG A 1 91 ? -23.304 -17.860 19.412 1.00 51.16 91 ARG A CA 1
ATOM 676 C C . ARG A 1 91 ? -24.637 -17.191 19.081 1.00 51.16 91 ARG A C 1
ATOM 678 O O . ARG A 1 91 ? -25.628 -17.880 18.859 1.00 51.16 91 ARG A O 1
ATOM 685 N N . THR A 1 92 ? -24.668 -15.865 19.050 1.00 51.31 92 THR A N 1
ATOM 686 C CA . THR A 1 92 ? -25.831 -15.116 18.571 1.00 51.31 92 THR A CA 1
ATOM 687 C C . THR A 1 92 ? -25.803 -15.091 17.048 1.00 51.31 92 THR A C 1
ATOM 689 O O . THR A 1 92 ? -25.031 -14.353 16.440 1.00 51.31 92 THR A O 1
ATOM 692 N N . THR A 1 93 ? -26.629 -15.924 16.425 1.00 53.88 93 THR A N 1
ATOM 693 C CA . THR A 1 93 ? -26.990 -15.788 15.011 1.00 53.88 93 THR A CA 1
ATOM 694 C C . THR A 1 93 ? -27.865 -14.534 14.854 1.00 53.88 93 THR A C 1
ATOM 696 O O . THR A 1 93 ? -28.833 -14.400 15.604 1.00 53.88 93 THR A O 1
ATOM 699 N N . PRO A 1 94 ? -27.562 -13.591 13.944 1.00 42.94 94 PRO A N 1
ATOM 700 C CA . PRO A 1 94 ? -28.429 -12.439 13.709 1.00 42.94 94 PRO A CA 1
ATOM 701 C C . PRO A 1 94 ? -29.746 -12.870 13.041 1.00 42.94 94 PRO A C 1
ATOM 703 O O . PRO A 1 94 ? -29.745 -13.606 12.059 1.00 42.94 94 PRO A O 1
ATOM 706 N N . THR A 1 95 ? -30.872 -12.391 13.578 1.00 51.94 95 THR A N 1
ATOM 707 C CA . THR A 1 95 ? -32.250 -12.705 13.137 1.00 51.94 95 THR A CA 1
ATOM 708 C C . THR A 1 95 ? -32.660 -12.006 11.833 1.00 51.94 95 THR A C 1
ATOM 710 O O . THR A 1 95 ? -33.741 -12.277 11.318 1.00 51.94 95 THR A O 1
ATOM 713 N N . ASN A 1 96 ? -31.836 -11.116 11.270 1.00 51.22 96 ASN A N 1
ATOM 714 C CA . ASN A 1 96 ? -32.223 -10.362 10.078 1.00 51.22 96 ASN A CA 1
ATOM 715 C C . ASN A 1 96 ? -31.644 -10.974 8.797 1.00 51.22 96 ASN A C 1
ATOM 717 O O . ASN A 1 96 ? -30.444 -11.236 8.713 1.00 51.22 96 ASN A O 1
ATOM 721 N N . GLN A 1 97 ? -32.511 -11.215 7.813 1.00 46.81 97 GLN A N 1
ATOM 722 C CA . GLN A 1 97 ? -32.153 -11.856 6.550 1.00 46.81 97 GLN A CA 1
ATOM 723 C C . GLN A 1 97 ? -31.449 -10.830 5.633 1.00 46.81 97 GLN A C 1
ATOM 725 O O . GLN A 1 97 ? -32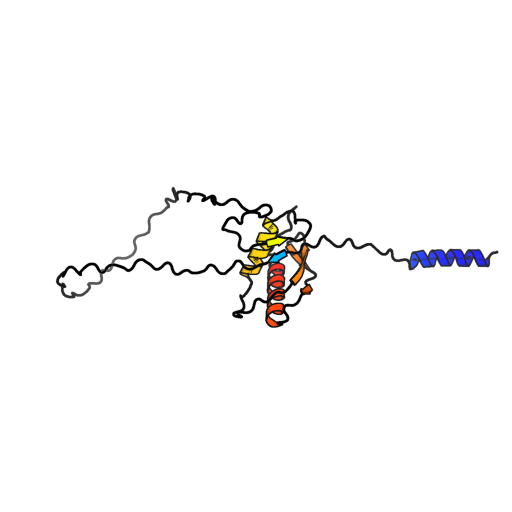.047 -9.791 5.351 1.00 46.81 97 GLN A O 1
ATOM 730 N N . PRO A 1 98 ? -30.198 -11.072 5.189 1.00 46.53 98 PRO A N 1
ATOM 731 C CA . PRO A 1 98 ? -29.460 -10.141 4.327 1.00 46.53 98 PRO A CA 1
ATOM 732 C C . PRO A 1 98 ? -30.120 -9.967 2.954 1.00 46.53 98 PRO A C 1
ATOM 734 O O . PRO A 1 98 ? -30.718 -10.911 2.426 1.00 46.53 98 PRO A O 1
ATOM 737 N N . LEU A 1 99 ? -29.980 -8.778 2.357 1.00 50.09 99 LEU A N 1
ATOM 738 C CA . LEU A 1 99 ? -30.435 -8.515 0.989 1.00 50.09 99 LEU A CA 1
ATOM 739 C C . LEU A 1 99 ? -29.674 -9.396 -0.029 1.00 50.09 99 LEU A C 1
ATOM 741 O O . LEU A 1 99 ? -28.533 -9.798 0.223 1.00 50.09 99 LEU A O 1
ATOM 745 N N . PRO A 1 100 ? -30.264 -9.698 -1.204 1.00 34.72 100 PRO A N 1
ATOM 746 C CA . PRO A 1 100 ? -29.621 -10.549 -2.204 1.00 34.72 100 PRO A CA 1
ATOM 747 C C . PRO A 1 100 ? -28.284 -9.958 -2.683 1.00 34.72 100 PRO A C 1
ATOM 749 O O . PRO A 1 100 ? -28.260 -8.905 -3.313 1.00 34.72 100 PRO A O 1
ATOM 752 N N . GLY A 1 101 ? -27.178 -10.657 -2.399 1.00 56.31 101 GLY A N 1
ATOM 753 C CA . GLY A 1 101 ? -25.813 -10.272 -2.792 1.00 56.31 101 GLY A CA 1
ATOM 754 C C . GLY A 1 101 ? -24.908 -9.815 -1.643 1.00 56.31 101 GLY A C 1
ATOM 755 O O . GLY A 1 101 ? -23.708 -9.654 -1.849 1.00 56.31 101 GLY A O 1
ATOM 756 N N . GLU A 1 102 ? -25.442 -9.661 -0.432 1.00 45.69 102 GLU A N 1
ATOM 757 C CA . GLU A 1 102 ? -24.677 -9.228 0.736 1.00 45.69 102 GLU A CA 1
ATOM 758 C C . GLU A 1 102 ? -24.212 -10.438 1.562 1.00 45.69 102 GLU A C 1
ATOM 760 O O . GLU A 1 102 ? -25.015 -11.230 2.063 1.00 45.69 102 GLU A O 1
ATOM 765 N N . LYS A 1 103 ? -22.891 -10.616 1.694 1.00 53.00 103 LYS A N 1
ATOM 766 C CA . LYS A 1 103 ? -22.326 -11.617 2.608 1.00 53.00 103 LYS A CA 1
ATOM 767 C C . LYS A 1 103 ? -22.381 -11.031 4.028 1.00 53.00 103 LYS A C 1
ATOM 769 O O . LYS A 1 103 ? -21.801 -9.969 4.243 1.00 53.00 103 LYS A O 1
ATOM 774 N N . PRO A 1 104 ? -23.048 -11.684 4.997 1.00 48.16 104 PRO A N 1
ATOM 775 C CA . PRO A 1 104 ? -23.208 -11.131 6.337 1.00 48.16 104 PRO A CA 1
ATOM 776 C C . PRO A 1 104 ? -21.849 -10.961 7.028 1.00 48.16 104 PRO A C 1
ATOM 778 O O . PRO A 1 104 ? -21.097 -11.929 7.176 1.00 48.16 104 PRO A O 1
ATOM 781 N N . SER A 1 105 ? -21.555 -9.734 7.468 1.00 50.59 105 SER A N 1
ATOM 782 C CA . SER A 1 105 ? -20.401 -9.457 8.322 1.00 50.59 105 SER A CA 1
ATOM 783 C C . SER A 1 105 ? -20.634 -10.083 9.694 1.00 50.59 105 SER A C 1
ATOM 785 O O . SER A 1 105 ? -21.612 -9.792 10.386 1.00 50.59 105 SER A O 1
ATOM 787 N N . THR A 1 106 ? -19.749 -10.995 10.086 1.00 44.28 106 THR A N 1
ATOM 788 C CA . THR A 1 106 ? -19.924 -11.822 11.287 1.00 44.28 106 THR A CA 1
ATOM 789 C C . THR A 1 106 ? -19.313 -11.124 12.498 1.00 44.28 106 THR A C 1
ATOM 791 O O . THR A 1 106 ? -18.449 -11.692 13.147 1.00 44.28 106 THR A O 1
ATOM 794 N N . GLY A 1 107 ? -19.702 -9.875 12.790 1.00 39.69 107 GLY A N 1
ATOM 795 C CA . GLY A 1 107 ? -19.450 -9.165 14.065 1.00 39.69 107 GLY A CA 1
ATOM 796 C C . GLY A 1 107 ? -18.002 -9.089 14.596 1.00 39.69 107 GLY A C 1
ATOM 797 O O . GLY A 1 107 ? -17.788 -8.579 15.689 1.00 39.69 107 GLY A O 1
ATOM 798 N N . ASN A 1 108 ? -17.023 -9.597 13.850 1.00 43.41 108 ASN A N 1
ATOM 799 C CA . ASN A 1 108 ? -15.598 -9.676 14.163 1.00 43.41 108 ASN A CA 1
ATOM 800 C C . ASN A 1 108 ? -14.748 -9.213 12.967 1.00 43.41 108 ASN A C 1
ATOM 802 O O . ASN A 1 108 ? -13.520 -9.269 13.031 1.00 43.41 108 ASN A O 1
ATOM 806 N N . ASP A 1 109 ? -15.383 -8.776 11.873 1.00 47.56 109 ASP A N 1
ATOM 807 C CA . ASP A 1 109 ? -14.672 -8.285 10.699 1.00 47.56 109 ASP A CA 1
ATOM 808 C C . ASP A 1 109 ? -14.108 -6.896 11.002 1.00 47.56 109 ASP A C 1
ATOM 810 O O . ASP A 1 109 ? -14.835 -5.950 11.300 1.00 47.56 109 ASP A O 1
ATOM 814 N N . VAL A 1 110 ? -12.782 -6.785 10.938 1.00 49.84 110 VAL A N 1
ATOM 815 C CA . VAL A 1 110 ? -12.036 -5.564 11.285 1.00 49.84 110 VAL A CA 1
ATOM 816 C C . VAL A 1 110 ? -12.294 -4.433 10.267 1.00 49.84 110 VAL A C 1
ATOM 818 O O . VAL A 1 110 ? -12.129 -3.262 10.599 1.00 49.84 110 VAL A O 1
ATOM 821 N N . ALA A 1 111 ? -12.750 -4.766 9.053 1.00 54.50 111 ALA A N 1
ATOM 822 C CA . ALA A 1 111 ? -13.311 -3.834 8.073 1.00 54.50 111 ALA A CA 1
ATOM 823 C C . ALA A 1 111 ? -14.147 -4.575 7.015 1.00 54.50 111 ALA A C 1
ATOM 825 O O . ALA A 1 111 ? -13.958 -5.772 6.788 1.00 54.50 111 ALA A O 1
ATOM 826 N N . THR A 1 112 ? -15.036 -3.847 6.330 1.00 50.91 112 THR A N 1
ATOM 827 C CA . THR A 1 112 ? -15.748 -4.376 5.155 1.00 50.91 112 THR A CA 1
ATOM 828 C C . THR A 1 112 ? -14.824 -4.304 3.940 1.00 50.91 112 THR A C 1
ATOM 830 O O . THR A 1 112 ? -14.375 -3.224 3.559 1.00 50.91 112 THR A O 1
ATOM 833 N N . VAL A 1 113 ? -14.524 -5.461 3.348 1.00 54.78 113 VAL A N 1
ATOM 834 C CA . VAL A 1 113 ? -13.654 -5.608 2.173 1.00 54.78 113 VAL A CA 1
ATOM 835 C C . VAL A 1 113 ? -14.527 -5.880 0.955 1.00 54.78 113 VAL A C 1
ATOM 837 O O . VAL A 1 113 ? -15.111 -6.957 0.850 1.00 54.78 113 VAL A O 1
ATOM 840 N N . SER A 1 114 ? -14.605 -4.922 0.028 1.00 47.81 114 SER A N 1
ATOM 841 C CA . SER A 1 114 ? -15.224 -5.147 -1.283 1.00 47.81 114 SER A CA 1
ATOM 842 C C . SER A 1 114 ? -14.140 -5.418 -2.323 1.00 47.81 114 SER A C 1
ATOM 844 O O . SER A 1 114 ? -13.266 -4.576 -2.546 1.00 47.81 114 SER A O 1
ATOM 846 N N . THR A 1 115 ? -14.173 -6.607 -2.928 1.00 53.53 115 THR A N 1
ATOM 847 C CA . THR A 1 115 ? -13.303 -6.977 -4.052 1.00 53.53 115 THR A CA 1
ATOM 848 C C . THR A 1 115 ? -14.049 -6.774 -5.361 1.00 53.53 115 THR A C 1
ATOM 850 O O . THR A 1 115 ? -15.058 -7.440 -5.600 1.00 53.53 115 THR A O 1
ATOM 853 N N . GLU A 1 116 ? -13.551 -5.895 -6.224 1.00 55.22 116 GLU A N 1
ATOM 854 C CA . GLU A 1 116 ? -14.109 -5.719 -7.567 1.00 55.22 116 GLU A CA 1
ATOM 855 C C . GLU A 1 116 ? -13.538 -6.776 -8.529 1.00 55.22 116 GLU A C 1
ATOM 857 O O . GLU A 1 116 ? -12.333 -7.033 -8.542 1.00 55.22 116 GLU A O 1
ATOM 862 N N . GLY A 1 117 ? -14.393 -7.384 -9.360 1.00 62.59 117 GLY A N 1
ATOM 863 C CA . GLY A 1 117 ? -13.987 -8.356 -10.382 1.00 62.59 117 GLY A CA 1
ATOM 864 C C . GLY A 1 117 ? -13.983 -9.814 -9.905 1.00 62.59 117 GLY A C 1
ATOM 865 O O . GLY A 1 117 ? -14.954 -10.288 -9.319 1.00 62.59 117 GLY A O 1
ATOM 866 N N . VAL A 1 118 ? -12.919 -10.561 -10.223 1.00 52.88 118 VAL A N 1
ATOM 867 C CA . VAL A 1 118 ? -12.775 -11.967 -9.807 1.00 52.88 118 VAL A CA 1
ATOM 868 C C . VAL A 1 118 ? -12.373 -11.999 -8.335 1.00 52.88 118 VAL A C 1
ATOM 870 O O . VAL A 1 118 ? -11.366 -11.407 -7.958 1.00 52.88 118 VAL A O 1
ATOM 873 N N . ALA A 1 119 ? -13.150 -12.690 -7.501 1.00 65.00 119 ALA A N 1
ATOM 874 C CA . ALA A 1 119 ? -12.844 -12.823 -6.082 1.00 65.00 119 ALA A CA 1
ATOM 875 C C . ALA A 1 119 ? -11.512 -13.565 -5.884 1.00 65.00 119 ALA A C 1
ATOM 877 O O . ALA A 1 119 ? -11.314 -14.657 -6.422 1.00 65.00 119 ALA A O 1
ATOM 878 N N . PHE A 1 120 ? -10.607 -12.983 -5.095 1.00 75.00 120 PHE A N 1
ATOM 879 C CA . PHE A 1 120 ? -9.390 -13.671 -4.674 1.00 75.00 120 PHE A CA 1
ATOM 880 C C . PHE A 1 120 ? -9.776 -14.923 -3.862 1.00 75.00 120 PHE A C 1
ATOM 882 O O . PHE A 1 120 ? -10.589 -14.809 -2.941 1.00 75.00 120 PHE A O 1
ATOM 889 N N . PRO A 1 121 ? -9.217 -16.109 -4.164 1.00 82.00 121 PRO A N 1
ATOM 890 C CA . PRO A 1 121 ? -9.690 -17.376 -3.600 1.00 82.00 121 PRO A CA 1
ATOM 891 C C . PRO A 1 121 ? -9.472 -17.522 -2.085 1.00 82.00 121 PRO A C 1
ATOM 893 O O . PRO A 1 121 ? -10.086 -18.393 -1.472 1.00 82.00 121 PRO A O 1
ATOM 896 N N . PHE A 1 122 ? -8.649 -16.665 -1.466 1.00 85.06 122 PHE A N 1
ATOM 897 C CA . PHE A 1 122 ? -8.319 -16.725 -0.039 1.00 85.06 122 PHE A CA 1
ATOM 898 C C . PHE A 1 122 ? -8.802 -15.468 0.713 1.00 85.06 122 PHE A C 1
ATOM 900 O O . PHE A 1 122 ? -8.011 -14.557 0.971 1.00 85.06 122 PHE A O 1
ATOM 907 N N . PRO A 1 123 ? -10.091 -15.386 1.094 1.00 84.44 123 PRO A N 1
ATOM 908 C CA . PRO A 1 123 ? -10.642 -14.216 1.786 1.00 84.44 123 PRO A CA 1
ATOM 909 C C . PRO A 1 123 ? -9.986 -13.955 3.152 1.00 84.44 123 PRO A C 1
ATOM 911 O O . PRO A 1 123 ? -9.751 -12.803 3.506 1.00 84.44 123 PRO A O 1
ATOM 914 N N . GLU A 1 124 ? -9.607 -15.010 3.877 1.00 87.88 124 GLU A N 1
ATOM 915 C CA . GLU A 1 124 ? -8.893 -14.913 5.162 1.00 87.88 124 GLU A CA 1
ATOM 916 C C . GLU A 1 124 ? -7.538 -14.207 5.020 1.00 87.88 124 GLU A C 1
ATOM 918 O O . GLU A 1 124 ? -7.110 -13.453 5.894 1.00 87.88 124 GLU A O 1
ATOM 923 N N . TYR A 1 125 ? -6.864 -14.403 3.884 1.00 90.31 125 TYR A N 1
ATOM 924 C CA . TYR A 1 125 ? -5.592 -13.743 3.609 1.00 90.31 125 TYR A CA 1
ATOM 925 C C . TYR A 1 125 ? -5.781 -12.238 3.399 1.00 90.31 125 TYR A C 1
ATOM 927 O O . TYR A 1 125 ? -5.024 -11.435 3.944 1.00 90.31 125 TYR A O 1
ATOM 935 N N . LEU A 1 126 ? -6.837 -11.843 2.677 1.00 88.00 126 LEU A N 1
ATOM 936 C CA . LEU A 1 126 ? -7.195 -10.431 2.526 1.00 88.00 126 LEU A CA 1
ATOM 937 C C . LEU A 1 126 ? -7.550 -9.802 3.872 1.00 88.00 126 LEU A C 1
ATOM 939 O O . LEU A 1 126 ? -7.076 -8.710 4.176 1.00 88.00 126 LEU A O 1
ATOM 943 N N . GLN A 1 127 ? -8.330 -10.491 4.706 1.00 88.81 127 GLN A N 1
ATOM 944 C CA . GLN A 1 127 ? -8.647 -10.007 6.048 1.00 88.81 127 GLN A CA 1
ATOM 945 C C . GLN A 1 127 ? -7.395 -9.853 6.913 1.00 88.81 127 GLN A C 1
ATOM 947 O O . GLN A 1 127 ? -7.270 -8.848 7.617 1.00 88.81 127 GLN A O 1
ATOM 952 N N . ASN A 1 128 ? -6.435 -10.782 6.824 1.00 91.50 128 ASN A N 1
ATOM 953 C CA . ASN A 1 128 ? -5.153 -10.620 7.502 1.00 91.50 128 ASN A CA 1
ATOM 954 C C . ASN A 1 128 ? -4.442 -9.348 7.025 1.00 91.50 128 ASN A C 1
ATOM 956 O O . ASN A 1 128 ? -4.113 -8.516 7.868 1.00 91.50 128 ASN A O 1
ATOM 960 N N . ILE A 1 129 ? -4.277 -9.151 5.710 1.00 91.25 129 ILE A N 1
ATOM 961 C CA . ILE A 1 129 ? -3.655 -7.939 5.144 1.00 91.25 129 ILE A CA 1
ATOM 962 C C . ILE A 1 129 ? -4.308 -6.685 5.726 1.00 91.25 129 ILE A C 1
ATOM 964 O O . ILE A 1 129 ? -3.625 -5.843 6.307 1.00 91.25 129 ILE A O 1
ATOM 968 N N . VAL A 1 130 ? -5.635 -6.598 5.648 1.00 91.00 130 VAL A N 1
ATOM 969 C CA . VAL A 1 130 ? -6.402 -5.455 6.154 1.00 91.00 130 VAL A CA 1
ATOM 970 C C . VAL A 1 130 ? -6.183 -5.248 7.650 1.00 91.00 130 VAL A C 1
ATOM 972 O O . VAL A 1 130 ? -5.937 -4.127 8.091 1.00 91.00 130 VAL A O 1
ATOM 975 N N . SER A 1 131 ? -6.206 -6.322 8.437 1.00 91.75 131 SER A N 1
ATOM 976 C CA . SER A 1 131 ? -5.986 -6.238 9.879 1.00 91.75 131 SER A CA 1
ATOM 977 C C . SER A 1 131 ? -4.580 -5.737 10.227 1.00 91.75 131 SER A C 1
ATOM 979 O O . SER A 1 131 ? -4.435 -4.944 11.154 1.00 91.75 131 SER A O 1
ATOM 981 N N . GLN A 1 132 ? -3.548 -6.151 9.485 1.00 93.94 132 GLN A N 1
ATOM 982 C CA . GLN A 1 132 ? -2.172 -5.710 9.723 1.00 93.94 132 GLN A CA 1
ATOM 983 C C . GLN A 1 132 ? -1.989 -4.247 9.334 1.00 93.94 132 GLN A C 1
ATOM 985 O O . GLN A 1 132 ? -1.376 -3.489 10.085 1.00 93.94 132 GLN A O 1
ATOM 990 N N . VAL A 1 133 ? -2.574 -3.835 8.207 1.00 92.50 133 VAL A N 1
ATOM 991 C CA . VAL A 1 133 ? -2.577 -2.433 7.781 1.00 92.50 133 VAL A CA 1
ATOM 992 C C . VAL A 1 133 ? -3.240 -1.566 8.843 1.00 92.50 133 VAL A C 1
ATOM 994 O O . VAL A 1 133 ? -2.619 -0.625 9.317 1.00 92.50 133 VAL A O 1
ATOM 997 N N . LEU A 1 134 ? -4.442 -1.918 9.308 1.00 90.56 134 LEU A N 1
ATOM 998 C CA . LEU A 1 134 ? -5.157 -1.138 10.326 1.00 90.56 134 LEU A CA 1
ATOM 999 C C . LEU A 1 134 ? -4.443 -1.092 11.681 1.00 90.56 134 LEU A C 1
ATOM 1001 O O . LEU A 1 134 ? -4.565 -0.105 12.398 1.00 90.56 134 LEU A O 1
ATOM 1005 N N . ARG A 1 135 ? -3.693 -2.138 12.044 1.00 91.38 135 ARG A N 1
ATOM 1006 C CA . ARG A 1 135 ? -2.886 -2.154 13.277 1.00 91.38 135 ARG A CA 1
ATOM 1007 C C . ARG A 1 135 ? -1.695 -1.208 13.215 1.00 91.38 135 ARG A C 1
ATOM 1009 O O . ARG A 1 135 ? -1.298 -0.677 14.248 1.00 91.38 135 ARG A O 1
ATOM 1016 N N . LEU A 1 136 ? -1.097 -1.061 12.038 1.00 91.62 136 LEU A N 1
ATOM 1017 C CA . LEU A 1 136 ? 0.034 -0.166 11.810 1.00 91.62 136 LEU A CA 1
ATOM 1018 C C . LEU A 1 136 ? -0.412 1.263 11.490 1.00 91.62 136 LEU A C 1
ATOM 1020 O O . LEU A 1 136 ? 0.341 2.195 11.750 1.00 91.62 136 LEU A O 1
ATOM 1024 N N . TRP A 1 137 ? -1.622 1.425 10.955 1.00 90.44 137 TRP A N 1
ATOM 1025 C CA . TRP A 1 137 ? -2.195 2.704 10.566 1.00 90.44 137 TRP A CA 1
ATOM 1026 C C . TRP A 1 137 ? -2.308 3.656 11.752 1.00 90.44 137 TRP A C 1
ATOM 1028 O O . TRP A 1 137 ? -3.127 3.453 12.654 1.00 90.44 137 TRP A O 1
ATOM 1038 N N . GLN A 1 138 ? -1.538 4.742 11.731 1.00 86.31 138 GLN A N 1
ATOM 1039 C CA . GLN A 1 138 ? -1.764 5.845 12.652 1.00 86.31 138 GLN A CA 1
ATOM 1040 C C . GLN A 1 138 ? -2.906 6.681 12.100 1.00 86.31 138 GLN A C 1
ATOM 1042 O O . GLN A 1 138 ? -2.760 7.401 11.114 1.00 86.31 138 GLN A O 1
ATOM 1047 N N . ARG A 1 139 ? -4.083 6.544 12.721 1.00 73.81 139 ARG A N 1
ATOM 1048 C CA . ARG A 1 139 ? -5.278 7.250 12.269 1.00 73.81 139 ARG A CA 1
ATOM 1049 C C . ARG A 1 139 ? -5.015 8.763 12.296 1.00 73.81 139 ARG A C 1
ATOM 1051 O O . ARG A 1 139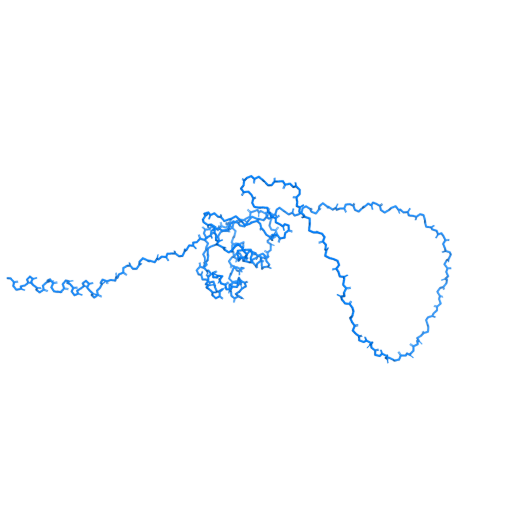 ? -4.802 9.304 13.379 1.00 73.81 139 ARG A O 1
ATOM 1058 N N . PRO A 1 140 ? -5.072 9.448 11.143 1.00 70.62 140 PRO A N 1
ATOM 1059 C CA . PRO A 1 140 ? -4.929 10.892 11.108 1.00 70.62 140 PRO A CA 1
ATOM 1060 C C . PRO A 1 140 ? -6.118 11.540 11.838 1.00 70.62 140 PRO A C 1
ATOM 1062 O O . PRO A 1 140 ? -7.262 11.133 11.640 1.00 70.62 140 PRO A O 1
ATOM 1065 N N . GLU A 1 141 ? -5.864 12.552 12.672 1.00 71.00 141 GLU A N 1
ATOM 1066 C CA . GLU A 1 141 ? -6.892 13.298 13.433 1.00 71.00 141 GLU A CA 1
ATOM 1067 C C . GLU A 1 141 ? -7.838 14.126 12.533 1.00 71.00 141 GLU A C 1
ATOM 1069 O O . GLU A 1 141 ? -8.798 14.755 12.986 1.00 71.00 141 GLU A O 1
ATOM 1074 N N . GLN A 1 142 ? -7.560 14.171 11.231 1.00 66.81 142 GLN A N 1
ATOM 1075 C CA . GLN A 1 142 ? -8.325 14.920 10.249 1.00 66.81 142 GLN A CA 1
ATOM 1076 C C . GLN A 1 142 ? -9.741 14.347 10.085 1.00 66.81 142 GLN A C 1
ATOM 1078 O O . GLN A 1 142 ? -9.951 13.156 9.877 1.00 66.81 142 GLN A O 1
ATOM 1083 N N . ARG A 1 143 ? -10.736 15.243 10.105 1.00 63.50 143 ARG A N 1
ATOM 1084 C CA . ARG A 1 143 ? -12.168 14.913 9.968 1.00 63.50 143 ARG A CA 1
ATOM 1085 C C . ARG A 1 143 ? -12.634 14.709 8.521 1.00 63.50 143 ARG A C 1
ATOM 1087 O O . ARG A 1 143 ? -13.815 14.473 8.287 1.00 63.50 143 ARG A O 1
ATOM 1094 N N . THR A 1 144 ? -11.742 14.852 7.547 1.00 72.12 144 THR A N 1
ATOM 1095 C CA . THR A 1 144 ? -12.044 14.693 6.121 1.00 72.12 144 THR A CA 1
ATOM 1096 C C . THR A 1 144 ? -11.859 13.243 5.697 1.00 72.12 144 THR A C 1
ATOM 1098 O O . THR A 1 144 ? -10.818 12.654 5.981 1.00 72.12 144 THR A O 1
ATOM 1101 N N . ALA A 1 145 ? -12.835 12.691 4.976 1.00 79.62 145 ALA A N 1
ATOM 1102 C CA . ALA A 1 145 ? -12.707 11.383 4.344 1.00 79.62 145 ALA A CA 1
ATOM 1103 C C . ALA A 1 145 ? -11.708 11.475 3.178 1.00 79.62 145 ALA A C 1
ATOM 1105 O O . ALA A 1 145 ? -12.059 11.901 2.080 1.00 79.62 145 ALA A O 1
ATOM 1106 N N . LEU A 1 146 ? -10.446 11.149 3.456 1.00 87.56 146 LEU A N 1
ATOM 1107 C CA . LEU A 1 146 ? -9.389 11.037 2.456 1.00 87.56 146 LEU A CA 1
ATOM 1108 C C . LEU A 1 146 ? -9.309 9.592 1.965 1.00 87.56 146 LEU A C 1
ATOM 1110 O O . LEU A 1 146 ? -9.449 8.656 2.751 1.00 87.56 146 LEU A O 1
ATOM 1114 N N . GLU A 1 147 ? -9.061 9.423 0.671 1.00 90.44 147 GLU A N 1
ATOM 1115 C CA . GLU A 1 147 ? -8.936 8.117 0.027 1.00 90.44 147 GLU A CA 1
ATOM 1116 C C . GLU A 1 147 ? -7.656 8.082 -0.807 1.00 90.44 147 GLU A C 1
ATOM 1118 O O . GLU A 1 147 ? -7.415 8.974 -1.618 1.00 90.44 147 GLU A O 1
ATOM 1123 N N . ALA A 1 148 ? -6.843 7.045 -0.619 1.00 91.56 148 ALA A N 1
ATOM 1124 C CA . ALA A 1 148 ? -5.696 6.752 -1.466 1.00 91.56 148 ALA A 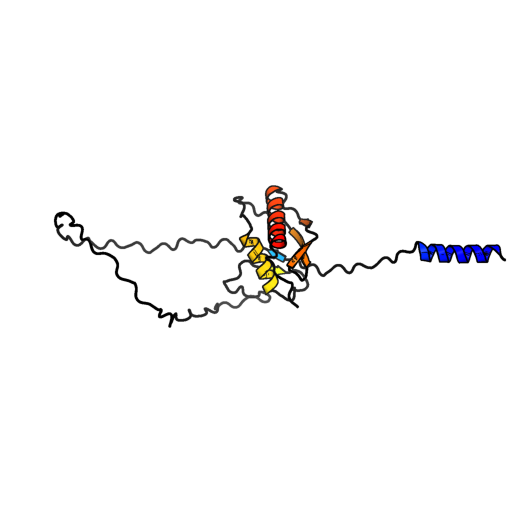CA 1
ATOM 1125 C C . ALA A 1 148 ? -5.759 5.287 -1.898 1.00 91.56 148 ALA A C 1
ATOM 1127 O O . ALA A 1 148 ? -6.106 4.409 -1.110 1.00 91.56 148 ALA A O 1
ATOM 1128 N N . GLU A 1 149 ? -5.396 5.028 -3.149 1.00 93.25 149 GLU A N 1
ATOM 1129 C CA . GLU A 1 149 ? -5.314 3.686 -3.712 1.00 93.25 149 GLU A CA 1
ATOM 1130 C C . GLU A 1 149 ? -3.852 3.351 -3.990 1.00 93.25 149 GLU A C 1
ATOM 1132 O O . GLU A 1 149 ? -3.169 4.060 -4.738 1.00 93.25 149 GLU A O 1
ATOM 1137 N N . VAL A 1 150 ? -3.389 2.245 -3.413 1.00 92.38 150 VAL A N 1
ATOM 1138 C CA . VAL A 1 150 ? -2.016 1.750 -3.544 1.00 92.38 150 VAL A CA 1
ATOM 1139 C C . VAL A 1 150 ? -2.052 0.355 -4.158 1.00 92.38 150 VAL A C 1
ATOM 1141 O O . VAL A 1 150 ? -2.807 -0.506 -3.709 1.00 92.38 150 VAL A O 1
ATOM 1144 N N . SER A 1 151 ? -1.226 0.127 -5.176 1.00 91.50 151 SER A N 1
ATOM 1145 C CA . SER A 1 151 ? -0.974 -1.184 -5.770 1.00 91.50 151 SER A CA 1
ATOM 1146 C C . SER A 1 151 ? 0.394 -1.694 -5.345 1.00 91.50 151 SER A C 1
ATOM 1148 O O . SER A 1 151 ? 1.358 -0.934 -5.326 1.00 91.50 151 SER A O 1
ATOM 1150 N N . PHE A 1 152 ? 0.482 -2.980 -5.032 1.00 93.94 152 PHE A N 1
ATOM 1151 C CA . PHE A 1 152 ? 1.731 -3.658 -4.709 1.00 93.94 152 PHE A CA 1
ATOM 1152 C C . PHE A 1 152 ? 1.598 -5.157 -4.992 1.00 93.94 152 PHE A C 1
ATOM 1154 O O . PHE A 1 152 ? 0.489 -5.695 -5.031 1.00 93.94 152 PHE A O 1
ATOM 1161 N N . PHE A 1 153 ? 2.726 -5.845 -5.159 1.00 90.69 153 PHE A N 1
ATOM 1162 C CA . PHE A 1 153 ? 2.772 -7.299 -5.307 1.00 90.69 153 PHE A CA 1
ATOM 1163 C C . PHE A 1 153 ? 3.223 -7.964 -4.019 1.00 90.69 153 PHE A C 1
ATOM 1165 O O . PHE A 1 153 ? 4.227 -7.559 -3.439 1.00 90.69 153 PHE A O 1
ATOM 1172 N N . VAL A 1 154 ? 2.516 -9.021 -3.616 1.00 90.88 154 VAL A N 1
ATOM 1173 C CA . VAL A 1 154 ? 2.919 -9.895 -2.512 1.00 90.88 154 VAL A CA 1
ATOM 1174 C C . VAL A 1 154 ? 3.459 -11.200 -3.083 1.00 90.88 154 VAL A C 1
ATOM 1176 O O . VAL A 1 154 ? 2.787 -11.876 -3.863 1.00 90.88 154 VAL A O 1
ATOM 1179 N N . HIS A 1 155 ? 4.683 -11.550 -2.705 1.00 90.50 155 HIS A N 1
ATOM 1180 C CA . HIS A 1 155 ? 5.333 -12.793 -3.110 1.00 90.50 155 HIS A CA 1
ATOM 1181 C C . HIS A 1 155 ? 4.902 -13.959 -2.228 1.00 90.50 155 HIS A C 1
ATOM 1183 O O . HIS A 1 155 ? 4.371 -13.786 -1.132 1.00 90.50 155 HIS A O 1
ATOM 1189 N N . ARG A 1 156 ? 5.197 -15.184 -2.678 1.00 90.06 156 ARG A N 1
ATOM 1190 C CA . ARG A 1 156 ? 4.882 -16.402 -1.917 1.00 90.06 156 ARG A CA 1
ATOM 1191 C C . ARG A 1 156 ? 5.487 -16.428 -0.516 1.00 90.06 156 ARG A C 1
ATOM 1193 O O . ARG A 1 156 ? 4.887 -17.009 0.375 1.00 90.06 156 ARG A O 1
ATOM 1200 N N . ASP A 1 157 ? 6.628 -15.782 -0.305 1.00 88.94 157 ASP A N 1
ATOM 1201 C CA . ASP A 1 157 ? 7.296 -15.701 0.997 1.00 88.94 157 ASP A CA 1
ATOM 1202 C C . ASP A 1 157 ? 6.774 -14.562 1.900 1.00 88.94 157 ASP A C 1
ATOM 1204 O O . ASP A 1 157 ? 7.325 -14.332 2.981 1.00 88.94 157 ASP A O 1
ATOM 1208 N N . GLY A 1 158 ? 5.739 -13.840 1.452 1.00 88.88 158 GLY A N 1
ATOM 1209 C CA . GLY A 1 158 ? 5.133 -12.706 2.149 1.00 88.88 158 GLY A CA 1
ATOM 1210 C C . GLY A 1 158 ? 5.888 -11.383 1.996 1.00 88.88 158 GLY A C 1
ATOM 1211 O O . GLY A 1 158 ? 5.512 -10.401 2.637 1.00 88.88 158 GLY A O 1
ATOM 1212 N N . SER A 1 159 ? 6.952 -11.333 1.185 1.00 90.25 159 SER A N 1
ATOM 1213 C CA . SER A 1 159 ? 7.620 -10.072 0.843 1.00 90.25 159 SER A CA 1
ATOM 1214 C C . SER A 1 159 ? 6.796 -9.246 -0.150 1.00 90.25 159 SER A C 1
ATOM 1216 O O . SER A 1 159 ? 5.973 -9.786 -0.891 1.00 90.25 159 SER A O 1
ATOM 1218 N N . ILE A 1 160 ? 7.010 -7.927 -0.160 1.00 93.50 160 ILE A N 1
ATOM 1219 C CA . ILE A 1 160 ? 6.280 -6.987 -1.020 1.00 93.50 160 ILE A CA 1
ATOM 1220 C C . ILE A 1 160 ? 7.233 -6.331 -2.016 1.00 93.50 160 ILE A C 1
ATOM 1222 O O . ILE A 1 160 ? 8.351 -5.964 -1.656 1.00 93.50 160 ILE A O 1
ATOM 1226 N N . THR A 1 161 ? 6.778 -6.138 -3.253 1.00 92.31 161 THR A N 1
ATOM 1227 C CA . THR A 1 161 ? 7.489 -5.364 -4.282 1.00 92.31 161 THR A CA 1
ATOM 1228 C C . THR A 1 161 ? 6.540 -4.486 -5.090 1.00 92.31 161 THR A C 1
ATOM 1230 O O . THR A 1 161 ? 5.333 -4.702 -5.074 1.00 92.31 161 THR A O 1
ATOM 1233 N N . ASP A 1 162 ? 7.113 -3.555 -5.857 1.00 91.81 162 ASP A N 1
ATOM 1234 C CA . ASP A 1 162 ? 6.402 -2.695 -6.815 1.00 91.81 162 ASP A CA 1
ATOM 1235 C C . ASP A 1 162 ? 5.246 -1.900 -6.195 1.00 91.81 162 ASP A C 1
ATOM 1237 O O . ASP A 1 162 ? 4.115 -1.903 -6.675 1.00 91.81 162 ASP A O 1
ATOM 1241 N N . LEU A 1 163 ? 5.536 -1.244 -5.072 1.00 93.81 163 LEU A N 1
ATOM 1242 C CA . LEU A 1 163 ? 4.583 -0.363 -4.418 1.00 93.81 163 LEU A CA 1
ATOM 1243 C C . LEU A 1 163 ? 4.430 0.929 -5.223 1.00 93.81 163 LEU A C 1
ATOM 1245 O O . LEU A 1 163 ? 5.396 1.668 -5.422 1.00 93.81 163 LEU A O 1
ATOM 1249 N N . GLN A 1 164 ? 3.207 1.209 -5.664 1.00 93.62 164 GLN A N 1
ATOM 1250 C CA . GLN A 1 164 ? 2.866 2.380 -6.467 1.00 93.62 164 GLN A CA 1
ATOM 1251 C C . GLN A 1 164 ? 1.495 2.939 -6.075 1.00 93.62 164 GLN A C 1
ATOM 1253 O O . GLN A 1 164 ? 0.604 2.206 -5.652 1.00 93.62 164 GLN A O 1
ATOM 1258 N N . PHE A 1 165 ? 1.297 4.246 -6.255 1.00 94.31 165 PHE A N 1
ATOM 1259 C CA . PHE A 1 165 ? -0.023 4.861 -6.106 1.00 94.31 165 PHE A CA 1
ATOM 1260 C C . PHE A 1 165 ? -0.821 4.736 -7.400 1.00 94.31 165 PHE A C 1
ATOM 1262 O O . PHE A 1 165 ? -0.398 5.239 -8.440 1.00 94.31 165 PHE A O 1
ATOM 1269 N N . VAL A 1 166 ? -2.013 4.152 -7.304 1.00 93.19 166 VAL A N 1
ATOM 1270 C CA . VAL A 1 166 ? -3.028 4.174 -8.367 1.00 93.19 166 VAL A CA 1
ATOM 1271 C C . VAL A 1 166 ? -3.801 5.493 -8.313 1.00 93.19 166 VAL A C 1
ATOM 1273 O O . VAL A 1 166 ? -4.040 6.130 -9.338 1.00 93.19 166 VAL A O 1
ATOM 1276 N N . ARG A 1 167 ? -4.146 5.938 -7.100 1.00 93.50 167 ARG A N 1
ATOM 1277 C CA . ARG A 1 167 ? -4.803 7.219 -6.830 1.00 93.50 167 ARG A CA 1
ATOM 1278 C C . ARG A 1 167 ? -4.235 7.818 -5.552 1.00 93.50 167 ARG A C 1
ATOM 1280 O O . ARG A 1 167 ? -4.146 7.147 -4.531 1.00 93.50 167 ARG A O 1
ATOM 1287 N N . ARG A 1 168 ? -3.872 9.094 -5.608 1.00 93.38 168 ARG A N 1
ATOM 1288 C CA . ARG A 1 168 ? -3.427 9.868 -4.443 1.00 93.38 168 ARG A CA 1
ATOM 1289 C C . ARG A 1 168 ? -4.611 10.564 -3.785 1.00 93.38 168 ARG A C 1
ATOM 1291 O O . ARG A 1 168 ? -5.534 10.973 -4.486 1.00 93.38 168 ARG A O 1
ATOM 1298 N N . SER A 1 169 ? -4.540 10.772 -2.474 1.00 92.06 169 SER A N 1
ATOM 1299 C CA . SER A 1 169 ? -5.594 11.464 -1.715 1.00 92.06 169 SER A CA 1
ATOM 1300 C C . SER A 1 169 ? -5.630 12.976 -1.928 1.00 92.06 169 SER A C 1
ATOM 1302 O O . SER A 1 169 ? -6.573 13.644 -1.508 1.00 92.06 169 SER A O 1
ATOM 1304 N N . GLY A 1 170 ? -4.584 13.538 -2.541 1.00 90.94 170 GLY A N 1
ATOM 1305 C CA . GLY A 1 170 ? -4.371 14.984 -2.608 1.00 90.94 170 GLY A CA 1
ATOM 1306 C C . GLY A 1 170 ? -3.771 15.567 -1.324 1.00 90.94 170 GLY A C 1
ATOM 1307 O O . GLY A 1 170 ? -3.450 16.753 -1.293 1.00 90.94 170 GLY A O 1
ATOM 1308 N N . ASN A 1 171 ? -3.557 14.747 -0.288 1.00 90.31 171 ASN A N 1
ATOM 1309 C CA . ASN A 1 171 ? -2.843 15.115 0.927 1.00 90.31 171 ASN A CA 1
ATOM 1310 C C . ASN A 1 171 ? -1.546 14.302 1.043 1.00 90.31 171 ASN A C 1
ATOM 1312 O O . ASN A 1 171 ? -1.562 13.094 1.269 1.00 90.31 171 ASN A O 1
ATOM 1316 N N . PHE A 1 172 ? -0.408 14.987 0.936 1.00 90.81 172 PHE A N 1
ATOM 1317 C CA . PHE A 1 172 ? 0.903 14.340 0.937 1.00 90.81 172 PHE A CA 1
ATOM 1318 C C . PHE A 1 172 ? 1.211 13.571 2.230 1.00 90.81 172 PHE A C 1
ATOM 1320 O O . PHE A 1 172 ? 1.788 12.491 2.163 1.00 90.81 172 PHE A O 1
ATOM 1327 N N . ALA A 1 173 ? 0.824 14.096 3.397 1.00 89.94 173 ALA A N 1
ATOM 1328 C CA . ALA A 1 173 ? 1.082 13.424 4.671 1.00 89.94 173 ALA A CA 1
ATOM 1329 C C . ALA A 1 173 ? 0.272 12.126 4.792 1.00 89.94 173 ALA A C 1
ATOM 1331 O O . ALA A 1 173 ? 0.797 11.112 5.240 1.00 89.94 173 ALA A O 1
ATOM 1332 N N . PHE A 1 174 ? -0.983 12.150 4.331 1.00 91.12 174 PHE A N 1
ATOM 1333 C CA . PHE A 1 174 ? -1.838 10.964 4.281 1.00 91.12 174 PHE A CA 1
ATOM 1334 C C . PHE A 1 174 ? -1.274 9.901 3.332 1.00 91.12 174 PHE A C 1
ATOM 1336 O O . PHE A 1 174 ? -1.192 8.731 3.694 1.00 91.12 174 PHE A O 1
ATOM 1343 N N . ASP A 1 175 ? -0.845 10.311 2.136 1.00 92.69 175 ASP A N 1
ATOM 1344 C CA . ASP A 1 175 ? -0.251 9.395 1.162 1.00 92.69 175 ASP A CA 1
ATOM 1345 C C . ASP A 1 175 ? 1.060 8.788 1.695 1.00 92.69 175 ASP A C 1
ATOM 1347 O O . ASP A 1 175 ? 1.287 7.589 1.567 1.00 92.69 175 ASP A O 1
ATOM 1351 N N . LEU A 1 176 ? 1.924 9.584 2.331 1.00 93.12 176 LEU A N 1
ATOM 1352 C CA . LEU A 1 176 ? 3.191 9.092 2.877 1.00 93.12 176 LEU A CA 1
ATOM 1353 C C . LEU A 1 176 ? 2.976 8.054 3.989 1.00 93.12 176 LEU A C 1
ATOM 1355 O O . LEU A 1 176 ? 3.676 7.043 4.017 1.00 93.12 176 LEU A O 1
ATOM 1359 N N . GLU A 1 177 ? 1.971 8.256 4.842 1.00 92.31 177 GLU A N 1
ATOM 1360 C CA . GLU A 1 177 ? 1.557 7.267 5.843 1.00 92.31 177 GLU A CA 1
ATOM 1361 C C . GLU A 1 177 ? 1.017 5.989 5.171 1.00 92.31 177 GLU A C 1
ATOM 1363 O O . GLU A 1 177 ? 1.419 4.882 5.537 1.00 92.31 177 GLU A O 1
ATOM 1368 N N . ALA A 1 178 ? 0.170 6.131 4.134 1.00 93.12 178 ALA A N 1
ATOM 1369 C CA . ALA A 1 178 ? -0.374 5.027 3.319 1.00 93.12 178 ALA A CA 1
ATOM 1370 C C . ALA A 1 178 ? 0.733 4.120 2.792 1.00 93.12 178 ALA A C 1
ATOM 1372 O O . ALA A 1 178 ? 0.691 2.903 2.970 1.00 93.12 178 ALA A O 1
ATOM 1373 N N . GLN A 1 179 ? 1.753 4.722 2.194 1.00 94.75 179 GLN A N 1
ATOM 1374 C CA . GLN A 1 179 ? 2.915 3.999 1.710 1.00 94.75 179 GLN A CA 1
ATOM 1375 C C . GLN A 1 179 ? 3.724 3.384 2.860 1.00 94.75 179 GLN A C 1
ATOM 1377 O O . GLN A 1 179 ? 4.023 2.190 2.818 1.00 94.75 179 GLN A O 1
ATOM 1382 N N . GLY A 1 180 ? 4.035 4.164 3.899 1.00 94.25 180 GLY A N 1
ATOM 1383 C CA . GLY A 1 180 ? 4.877 3.723 5.012 1.00 94.25 180 GLY A CA 1
ATOM 1384 C C . GLY A 1 180 ? 4.326 2.496 5.738 1.00 94.25 180 GLY A C 1
ATOM 1385 O O . GLY A 1 180 ? 5.080 1.586 6.081 1.00 94.25 180 GLY A O 1
ATOM 1386 N N . VAL A 1 181 ? 3.006 2.413 5.911 1.00 95.19 181 VAL A N 1
ATOM 1387 C CA . VAL A 1 181 ? 2.357 1.266 6.559 1.00 95.19 181 VAL A CA 1
ATOM 1388 C C . VAL A 1 181 ? 2.483 -0.014 5.736 1.00 95.19 181 VAL A C 1
ATOM 1390 O O . VAL A 1 181 ? 2.782 -1.074 6.294 1.00 95.19 181 VAL A O 1
ATOM 1393 N N . ILE A 1 182 ? 2.295 0.062 4.417 1.00 95.00 182 ILE A N 1
ATOM 1394 C CA . ILE A 1 182 ? 2.436 -1.105 3.537 1.00 95.00 182 ILE A CA 1
ATOM 1395 C C . ILE A 1 182 ? 3.900 -1.549 3.468 1.00 95.00 182 ILE A C 1
ATOM 1397 O O . ILE A 1 182 ? 4.183 -2.745 3.570 1.00 95.00 182 ILE A O 1
ATOM 1401 N N . GLU A 1 183 ? 4.838 -0.607 3.359 1.00 94.50 183 GLU A N 1
ATOM 1402 C CA . GLU A 1 183 ? 6.272 -0.909 3.379 1.00 94.50 183 GLU A CA 1
ATOM 1403 C C . GLU A 1 183 ? 6.687 -1.581 4.689 1.00 94.50 183 GLU A C 1
ATOM 1405 O O . GLU A 1 183 ? 7.399 -2.587 4.672 1.00 94.50 183 GLU A O 1
ATOM 1410 N N . GLU A 1 184 ? 6.204 -1.081 5.827 1.00 95.19 184 GLU A N 1
ATOM 1411 C CA . GLU A 1 184 ? 6.515 -1.653 7.132 1.00 95.19 184 GLU A CA 1
ATOM 1412 C C . GLU A 1 184 ? 5.944 -3.061 7.292 1.00 95.19 184 GLU A C 1
ATOM 1414 O O . GLU A 1 184 ? 6.638 -3.969 7.769 1.00 95.19 184 GLU A O 1
ATOM 1419 N N . ALA A 1 185 ? 4.699 -3.260 6.855 1.00 94.00 185 ALA A N 1
ATOM 1420 C CA . ALA A 1 185 ? 4.054 -4.564 6.863 1.00 94.00 185 ALA A CA 1
ATOM 1421 C C . ALA A 1 185 ? 4.820 -5.576 5.999 1.00 94.00 185 ALA A C 1
ATOM 1423 O O . ALA A 1 185 ? 5.051 -6.704 6.441 1.00 94.00 185 ALA A O 1
ATOM 1424 N N . GLY A 1 186 ? 5.274 -5.163 4.812 1.00 92.19 186 GLY A N 1
ATOM 1425 C CA . GLY A 1 186 ? 6.080 -5.990 3.913 1.00 92.19 186 GLY A CA 1
ATOM 1426 C C . GLY A 1 186 ? 7.468 -6.296 4.456 1.00 92.19 186 GLY A C 1
ATOM 1427 O O . GLY A 1 186 ? 7.900 -7.449 4.442 1.00 92.19 186 GLY A O 1
ATOM 1428 N N . ARG A 1 187 ? 8.152 -5.290 5.012 1.00 93.06 187 ARG A N 1
ATOM 1429 C CA . ARG A 1 187 ? 9.480 -5.437 5.624 1.00 93.06 187 ARG A CA 1
ATOM 1430 C C . ARG A 1 187 ? 9.466 -6.445 6.769 1.00 93.06 187 ARG A C 1
ATOM 1432 O O . ARG A 1 187 ? 10.385 -7.250 6.897 1.00 93.06 187 ARG A O 1
ATOM 1439 N N . ARG A 1 188 ? 8.410 -6.417 7.583 1.00 94.88 188 ARG A N 1
ATOM 1440 C CA . ARG A 1 188 ? 8.189 -7.355 8.693 1.00 94.88 188 ARG A CA 1
ATOM 1441 C C . ARG A 1 188 ? 7.499 -8.657 8.271 1.00 94.88 188 ARG A C 1
ATOM 1443 O O . ARG A 1 188 ? 7.299 -9.519 9.122 1.00 94.88 188 ARG A O 1
ATOM 1450 N N . ARG A 1 189 ? 7.143 -8.808 6.988 1.00 94.81 189 ARG A N 1
ATOM 1451 C CA . ARG A 1 189 ? 6.421 -9.962 6.420 1.00 94.81 189 ARG A CA 1
ATOM 1452 C C . ARG A 1 189 ? 5.122 -10.295 7.169 1.00 94.81 189 ARG A C 1
ATOM 1454 O O . ARG A 1 189 ? 4.765 -11.460 7.326 1.00 94.81 189 ARG A O 1
ATOM 1461 N N . LEU A 1 190 ? 4.403 -9.274 7.643 1.00 93.81 190 LEU A N 1
ATOM 1462 C CA . LEU A 1 190 ? 3.212 -9.443 8.493 1.00 93.81 190 LEU A CA 1
ATOM 1463 C C . LEU A 1 190 ? 2.007 -10.012 7.744 1.00 93.81 190 LEU A C 1
ATOM 1465 O O . LEU A 1 190 ? 1.123 -10.610 8.356 1.00 93.81 190 LEU A O 1
ATOM 1469 N N . PHE A 1 191 ? 1.968 -9.848 6.421 1.00 92.00 191 PHE A N 1
ATOM 1470 C CA . PHE A 1 191 ? 0.917 -10.436 5.591 1.00 92.00 191 PHE A CA 1
ATOM 1471 C C . PHE A 1 191 ? 0.999 -11.966 5.557 1.00 92.00 191 PHE A C 1
ATOM 1473 O O . PHE A 1 191 ? -0.013 -12.617 5.318 1.00 92.00 191 PHE A O 1
ATOM 1480 N N . GLY A 1 192 ? 2.162 -12.540 5.885 1.00 91.69 192 GLY A N 1
ATOM 1481 C CA . GLY A 1 192 ? 2.401 -13.975 5.823 1.00 91.69 192 GLY A CA 1
ATOM 1482 C C . GLY A 1 192 ? 2.583 -14.478 4.391 1.00 91.69 192 GLY A C 1
ATOM 1483 O O . GLY A 1 192 ? 2.393 -13.746 3.417 1.00 91.69 192 GLY A O 1
ATOM 1484 N N . ALA A 1 193 ? 2.980 -15.744 4.275 1.00 92.44 193 ALA A N 1
ATOM 1485 C CA . ALA A 1 193 ? 3.148 -16.415 2.991 1.00 92.44 193 ALA A CA 1
ATOM 1486 C C . ALA A 1 193 ? 1.822 -16.500 2.221 1.00 92.44 193 ALA A C 1
ATOM 1488 O O . ALA A 1 193 ? 0.753 -16.611 2.826 1.00 92.44 193 ALA A O 1
ATOM 1489 N N . LEU A 1 194 ? 1.904 -16.468 0.890 1.00 87.25 194 LEU A N 1
ATOM 1490 C CA . LEU A 1 194 ? 0.725 -16.610 0.041 1.00 87.25 194 LEU A CA 1
ATOM 1491 C C . LEU A 1 194 ? 0.180 -18.049 0.154 1.00 87.25 194 LEU A C 1
ATOM 1493 O O . LEU A 1 194 ? 0.973 -18.983 0.007 1.00 87.25 194 LEU A O 1
ATOM 1497 N N . PRO A 1 195 ? -1.129 -18.243 0.397 1.00 86.75 195 PRO A N 1
ATOM 1498 C CA . PRO A 1 195 ? -1.736 -19.572 0.439 1.00 86.75 195 PRO A CA 1
ATOM 1499 C C . PRO A 1 195 ? -1.707 -20.281 -0.926 1.00 86.75 195 PRO A C 1
ATOM 1501 O O . PRO A 1 195 ? -1.661 -19.621 -1.969 1.00 86.75 195 PRO A O 1
ATOM 1504 N N . ASP A 1 196 ? -1.734 -21.616 -0.892 1.00 80.19 196 ASP A N 1
ATOM 1505 C CA . ASP A 1 196 ? -1.761 -22.509 -2.064 1.00 80.19 196 ASP A CA 1
ATOM 1506 C C . ASP A 1 196 ? -3.172 -22.814 -2.573 1.00 80.19 196 ASP A C 1
ATOM 1508 O O . ASP A 1 196 ? -4.075 -23.045 -1.734 1.00 80.19 196 ASP A O 1
#

pLDDT: mean 70.24, std 18.52, range [34.72, 95.19]

Sequence (196 aa):
MAVTGTLLVHGVVGVLLFGRPAGHTRLPPTYRVHLIAAPAAETESRKAPEAFERPAEDKPAPVATKSPQSTVSRATPPPTRDQTRREAAPRTTPTNQPLPGEKPSTGNDVATVSTEGVAFPFPEYLQNIVSQVLRLWQRPEQRTALEAEVSFFVHRDGSITDLQFVRRSGNFAFDLEAQGVIEEAGRRRLFGALPD